Protein AF-I8WRS8-F1 (afdb_monomer)

Mean predicted aligned error: 18.75 Å

Solvent-accessible surface area (backbone atoms only — not comparable to full-atom values): 10734 Å² total; per-residue (Å²): 135,86,78,79,56,80,77,70,76,72,74,79,81,92,78,85,58,82,67,58,59,52,49,52,51,50,50,51,50,51,50,51,48,50,50,50,50,56,50,61,76,64,57,79,48,71,66,58,55,51,50,55,51,49,50,53,50,50,56,53,50,50,54,56,59,68,69,48,53,70,28,41,54,65,54,48,12,61,75,70,72,49,55,51,68,57,48,52,50,36,49,73,70,61,74,47,77,71,46,55,94,78,78,80,58,56,34,30,45,49,66,54,55,53,54,51,56,66,71,66,72,80,76,51,72,67,56,53,52,50,51,50,52,52,50,53,53,53,55,57,54,58,60,70,75,57,82,73,79,76,88,71,89,72,66,69,65,58,61,52,50,52,53,53,50,53,53,50,52,53,53,56,68,68,70,77,112

pLDDT: mean 78.49, std 16.19, range [40.84, 96.44]

Nearest PDB structures (foldseek):
  8dgl-assembly1_B  TM=6.502E-01  e=1.199E-03  Mesorhizobium japonicum R7A
  6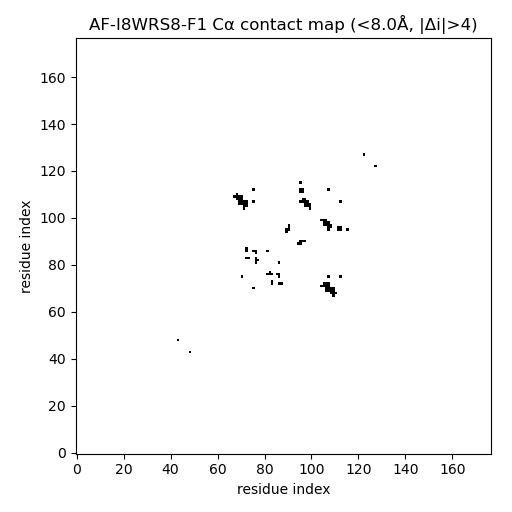ama-assembly1_B  TM=8.315E-01  e=1.029E-02  Streptomyces venezuelae
  4j2n-assembly1_A  TM=8.668E-01  e=1.973E-02  Pukovnikvirus pukovnik
  6ama-assembly1_A  TM=8.207E-01  e=2.247E-02  Streptomyces venezuelae
  6amk-assembly1_A  TM=8.636E-01  e=5.970E-02  Streptomyces venezuelae

Structure (mmCIF, N/CA/C/O backbone):
data_AF-I8WRS8-F1
#
_entry.id   AF-I8WRS8-F1
#
loop_
_atom_site.group_PDB
_atom_site.id
_atom_site.type_symbol
_atom_site.label_atom_id
_atom_site.label_alt_id
_atom_site.label_comp_id
_atom_site.label_asym_id
_atom_site.label_entity_id
_atom_site.label_seq_id
_atom_site.pdbx_PDB_ins_code
_atom_site.Cartn_x
_atom_site.Cartn_y
_atom_site.Cartn_z
_atom_site.occupancy
_atom_site.B_iso_or_equiv
_atom_site.auth_seq_id
_atom_site.auth_comp_id
_atom_site.auth_asym_id
_atom_site.auth_atom_id
_atom_site.pdbx_PDB_model_num
ATOM 1 N N . MET A 1 1 ? 27.825 23.943 -51.355 1.00 40.84 1 MET A N 1
ATOM 2 C CA . MET A 1 1 ? 26.847 24.254 -52.415 1.00 40.84 1 MET A CA 1
ATOM 3 C C . MET A 1 1 ? 26.142 25.512 -51.972 1.00 40.84 1 MET A C 1
ATOM 5 O O . MET A 1 1 ? 25.440 25.477 -50.971 1.00 40.84 1 MET A O 1
ATOM 9 N N . GLU A 1 2 ? 26.488 26.627 -52.603 1.00 41.06 2 GLU A N 1
ATOM 10 C CA . GLU A 1 2 ? 25.951 27.946 -52.278 1.00 41.06 2 GLU A CA 1
ATOM 11 C C . GLU A 1 2 ? 24.478 27.986 -52.688 1.00 41.06 2 GLU A C 1
ATOM 13 O O . GLU A 1 2 ? 24.146 27.694 -53.835 1.00 41.06 2 GLU A O 1
ATOM 18 N N . TYR A 1 3 ? 23.590 28.276 -51.737 1.00 41.34 3 TYR A N 1
ATOM 19 C CA . TYR A 1 3 ? 22.198 28.563 -52.053 1.00 41.34 3 TYR A CA 1
ATOM 20 C C . TYR A 1 3 ? 22.149 29.993 -52.580 1.00 41.34 3 TYR A C 1
ATOM 22 O O . TYR A 1 3 ? 22.321 30.938 -51.811 1.00 41.34 3 TYR A O 1
ATOM 30 N N . THR A 1 4 ? 21.942 30.152 -53.886 1.00 56.78 4 THR A N 1
ATOM 31 C CA . THR A 1 4 ? 21.530 31.436 -54.451 1.00 56.78 4 THR A CA 1
ATOM 32 C C . THR A 1 4 ? 20.232 31.849 -53.768 1.00 56.78 4 THR A C 1
ATOM 34 O O . THR A 1 4 ? 19.255 31.095 -53.725 1.00 56.78 4 THR A O 1
ATOM 37 N N . SER A 1 5 ? 20.266 33.020 -53.140 1.00 57.81 5 SER A N 1
ATOM 38 C CA . SER A 1 5 ? 19.142 33.560 -52.388 1.00 57.81 5 SER A CA 1
ATOM 39 C C . SER A 1 5 ? 17.980 33.796 -53.350 1.00 57.81 5 SER A C 1
ATOM 41 O O . SER A 1 5 ? 18.186 34.214 -54.486 1.00 57.81 5 SER A O 1
ATOM 43 N N . VAL A 1 6 ? 16.742 33.552 -52.912 1.00 54.72 6 VAL A N 1
ATOM 44 C CA . VAL A 1 6 ? 15.523 33.695 -53.741 1.00 54.72 6 VAL A CA 1
ATOM 45 C C . VAL A 1 6 ? 15.401 35.105 -54.348 1.00 54.72 6 VAL A C 1
ATOM 47 O O . VAL A 1 6 ? 14.783 35.289 -55.395 1.00 54.72 6 VAL A O 1
ATOM 50 N N . SER A 1 7 ? 16.061 36.090 -53.734 1.00 50.72 7 SER A N 1
ATOM 51 C CA . SER A 1 7 ? 16.227 37.449 -54.251 1.00 50.72 7 SER A CA 1
ATOM 52 C C . SER A 1 7 ? 16.931 37.535 -55.614 1.00 50.72 7 SER A C 1
ATOM 54 O O . SER A 1 7 ? 16.659 38.472 -56.360 1.00 50.72 7 SER A O 1
ATOM 56 N N . ASP A 1 8 ? 17.774 36.565 -55.976 1.00 53.56 8 ASP A N 1
ATOM 57 C CA . ASP A 1 8 ? 18.621 36.619 -57.177 1.00 53.56 8 ASP A CA 1
ATOM 58 C C . ASP A 1 8 ? 17.881 36.190 -58.458 1.00 53.56 8 ASP A C 1
ATOM 60 O O . ASP A 1 8 ? 18.322 36.488 -59.566 1.00 53.56 8 ASP A O 1
ATOM 64 N N . ILE A 1 9 ? 16.723 35.530 -58.336 1.00 53.31 9 ILE A N 1
ATOM 65 C CA . ILE A 1 9 ? 15.924 35.058 -59.485 1.00 53.31 9 ILE A CA 1
ATOM 66 C C . ILE A 1 9 ? 15.025 36.175 -60.054 1.00 53.31 9 ILE A C 1
ATOM 68 O O . ILE A 1 9 ? 14.525 36.068 -61.173 1.00 53.31 9 ILE A O 1
ATOM 72 N N . LEU A 1 10 ? 14.844 37.285 -59.332 1.00 49.72 10 LEU A N 1
ATOM 73 C CA . LEU A 1 10 ? 13.922 38.364 -59.712 1.00 49.72 10 LEU A CA 1
ATOM 74 C C . LEU A 1 10 ? 14.575 39.506 -60.507 1.00 49.72 10 LEU A C 1
ATOM 76 O O . LEU A 1 10 ? 14.043 40.615 -60.547 1.00 49.72 10 LEU A O 1
ATOM 80 N N . VAL A 1 11 ? 15.702 39.256 -61.178 1.00 54.47 11 VAL A N 1
ATOM 81 C CA . VAL A 1 11 ? 16.301 40.246 -62.081 1.00 54.47 11 VAL A CA 1
ATOM 82 C C . VAL A 1 11 ? 15.730 40.086 -63.495 1.00 54.47 11 VAL A C 1
ATOM 84 O O . VAL A 1 11 ? 16.216 39.317 -64.316 1.00 54.47 11 VAL A O 1
ATOM 87 N N . ASN A 1 12 ? 14.702 40.897 -63.750 1.00 50.84 12 ASN A N 1
ATOM 88 C CA . ASN A 1 12 ? 14.315 41.492 -65.034 1.00 50.84 12 ASN A CA 1
ATOM 89 C C . ASN A 1 12 ? 13.868 40.571 -66.186 1.00 50.84 12 ASN A C 1
ATOM 91 O O . ASN A 1 12 ? 14.654 40.127 -67.020 1.00 50.84 12 ASN A O 1
ATOM 95 N N . ARG A 1 13 ? 12.541 40.490 -66.356 1.00 50.56 13 ARG A N 1
ATOM 96 C CA . ARG A 1 13 ? 11.898 40.317 -67.666 1.00 50.56 13 ARG A CA 1
ATOM 97 C C . ARG A 1 13 ? 10.801 41.376 -67.803 1.00 50.56 13 ARG A C 1
ATOM 99 O O . ARG A 1 13 ? 9.695 41.208 -67.301 1.00 50.56 13 ARG A O 1
ATOM 106 N N . GLU A 1 14 ? 11.144 42.514 -68.402 1.00 50.66 14 GLU A N 1
ATOM 107 C CA . GLU A 1 14 ? 10.180 43.570 -68.722 1.00 50.66 14 GLU A CA 1
ATOM 108 C C . GLU A 1 14 ? 9.215 43.077 -69.807 1.00 50.66 14 GLU A C 1
ATOM 110 O O . GLU A 1 14 ? 9.632 42.724 -70.909 1.00 50.66 14 GLU A O 1
ATOM 115 N N . GLY A 1 15 ? 7.919 43.052 -69.490 1.00 50.22 15 GLY A N 1
ATOM 116 C CA . GLY A 1 15 ? 6.866 42.819 -70.473 1.00 50.22 15 GLY A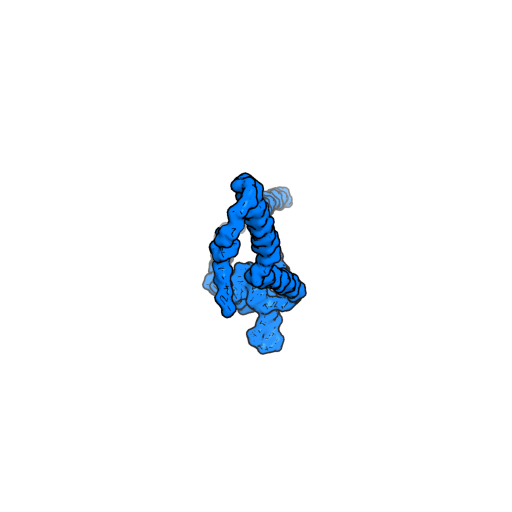 CA 1
ATOM 117 C C . GLY A 1 15 ? 5.560 42.297 -69.874 1.00 50.22 15 GLY A C 1
ATOM 118 O O . GLY A 1 15 ? 5.402 41.095 -69.713 1.00 50.22 15 GLY A O 1
ATOM 119 N N . ASN A 1 16 ? 4.610 43.220 -69.685 1.00 48.34 16 ASN A N 1
ATOM 120 C CA . ASN A 1 16 ? 3.160 43.022 -69.532 1.00 48.34 16 ASN A CA 1
ATOM 121 C C . ASN A 1 16 ? 2.591 42.737 -68.115 1.00 48.34 16 ASN A C 1
ATOM 123 O O . ASN A 1 16 ? 2.974 41.797 -67.435 1.00 48.34 16 ASN A O 1
ATOM 127 N N . ASN A 1 17 ? 1.626 43.579 -67.715 1.00 52.34 17 ASN A N 1
ATOM 128 C CA . ASN A 1 17 ? 0.668 43.444 -66.602 1.00 52.34 17 ASN A CA 1
ATOM 129 C C . ASN A 1 17 ? 1.220 43.288 -65.168 1.00 52.34 17 ASN A C 1
ATOM 131 O O . ASN A 1 17 ? 1.216 42.213 -64.571 1.00 52.34 17 ASN A O 1
ATOM 135 N N . ARG A 1 18 ? 1.562 44.425 -64.541 1.00 51.25 18 ARG A N 1
ATOM 136 C CA . ARG A 1 18 ? 1.952 44.530 -63.116 1.00 51.25 18 ARG A CA 1
ATOM 137 C C . ARG A 1 18 ? 0.960 43.898 -62.121 1.00 51.25 18 ARG A C 1
ATOM 139 O O . ARG A 1 18 ? 1.367 43.595 -61.009 1.00 51.25 18 ARG A O 1
ATOM 146 N N . SER A 1 19 ? -0.309 43.701 -62.482 1.00 52.25 19 SER A N 1
ATOM 147 C CA . SER A 1 19 ? -1.305 43.028 -61.635 1.00 52.25 19 SER A CA 1
ATOM 148 C C . SER A 1 19 ? -1.200 41.498 -61.674 1.00 52.25 19 SER A C 1
ATOM 150 O O . SER A 1 19 ? -1.347 40.869 -60.635 1.00 52.25 19 SER A O 1
ATOM 152 N N . GLU A 1 20 ? -0.896 40.901 -62.831 1.00 51.69 20 GLU A N 1
ATOM 153 C CA . GLU A 1 20 ? -0.858 39.438 -63.023 1.00 51.69 20 GLU A CA 1
ATOM 154 C C . GLU A 1 20 ? 0.421 38.807 -62.441 1.00 51.69 20 GLU A C 1
ATOM 156 O O . GLU A 1 20 ? 0.398 37.708 -61.887 1.00 51.69 20 GLU A O 1
ATOM 161 N N . GLY A 1 21 ? 1.547 39.528 -62.495 1.00 53.41 21 GLY A N 1
ATOM 162 C CA . GLY A 1 21 ? 2.792 39.096 -61.848 1.00 53.41 21 GLY A CA 1
ATOM 163 C C . GLY A 1 21 ? 2.714 39.113 -60.315 1.00 53.41 21 GLY A C 1
ATOM 164 O O . GLY A 1 21 ? 3.294 38.252 -59.656 1.00 53.41 21 GLY A O 1
ATOM 165 N N . VAL A 1 22 ? 1.954 40.056 -59.745 1.00 58.47 22 VAL A N 1
ATOM 166 C CA . VAL A 1 22 ? 1.710 40.145 -58.294 1.00 58.47 22 VAL A CA 1
ATOM 167 C C . VAL A 1 22 ? 0.746 39.047 -57.833 1.00 58.47 22 VAL A C 1
ATOM 169 O O . VAL A 1 22 ? 0.956 38.479 -56.764 1.00 58.47 22 VAL A O 1
ATOM 172 N N . THR A 1 23 ? -0.261 38.681 -58.638 1.00 66.38 23 THR A N 1
ATOM 173 C CA . THR A 1 23 ? -1.159 37.560 -58.309 1.00 66.38 23 THR A CA 1
ATOM 174 C C . THR A 1 23 ? -0.435 36.222 -58.374 1.00 66.38 23 THR A C 1
ATOM 176 O O . THR A 1 23 ? -0.549 35.450 -57.433 1.00 66.38 23 THR A O 1
ATOM 179 N N . LEU A 1 24 ? 0.400 35.980 -59.393 1.00 75.75 24 LEU A N 1
ATOM 180 C CA . LEU A 1 24 ? 1.175 34.738 -59.486 1.00 75.75 24 LEU A CA 1
ATOM 181 C C . LEU A 1 24 ? 2.170 34.589 -58.324 1.00 75.75 24 LEU A C 1
ATOM 183 O O . LEU A 1 24 ? 2.317 33.504 -57.766 1.00 75.75 24 LEU A O 1
ATOM 187 N N . ALA A 1 25 ? 2.837 35.678 -57.933 1.00 76.38 25 ALA A N 1
ATOM 188 C CA . ALA A 1 25 ? 3.730 35.675 -56.779 1.00 76.38 25 ALA A CA 1
ATOM 189 C C . ALA A 1 25 ? 2.968 35.380 -55.477 1.00 76.38 25 ALA A C 1
ATOM 191 O O . ALA A 1 25 ? 3.413 34.550 -54.684 1.00 76.38 25 ALA A O 1
ATOM 192 N N . ASN A 1 26 ? 1.803 36.003 -55.283 1.00 73.88 26 ASN A N 1
ATOM 193 C CA . ASN A 1 26 ? 0.951 35.752 -54.124 1.00 73.88 26 ASN A CA 1
ATOM 194 C C . ASN A 1 26 ? 0.394 34.324 -54.114 1.00 73.88 26 ASN A C 1
ATOM 196 O O . ASN A 1 26 ? 0.362 33.702 -53.058 1.00 73.88 26 ASN A O 1
ATOM 200 N N . ASP A 1 27 ? 0.015 33.778 -55.268 1.00 81.31 27 ASP A N 1
ATOM 201 C CA . ASP A 1 27 ? -0.475 32.405 -55.396 1.00 81.31 27 ASP A CA 1
ATOM 202 C C . ASP A 1 27 ? 0.624 31.401 -55.049 1.00 81.31 27 ASP A C 1
ATOM 204 O O . ASP A 1 27 ? 0.390 30.470 -54.280 1.00 81.31 27 ASP A O 1
ATOM 208 N N . ILE A 1 28 ? 1.854 31.630 -55.517 1.00 82.75 28 ILE A N 1
ATOM 209 C CA . ILE A 1 28 ? 3.012 30.812 -55.140 1.00 82.75 28 ILE A CA 1
ATOM 210 C C . ILE A 1 28 ? 3.283 30.924 -53.637 1.00 82.75 28 ILE A C 1
ATOM 212 O O . ILE A 1 28 ? 3.488 29.902 -52.989 1.00 82.75 28 ILE A O 1
ATOM 216 N N . GLN A 1 29 ? 3.250 32.126 -53.053 1.00 80.19 29 GLN A N 1
ATOM 217 C CA . GLN A 1 29 ? 3.446 32.300 -51.608 1.00 80.19 29 GLN A CA 1
ATOM 218 C C . GLN A 1 29 ? 2.338 31.630 -50.786 1.00 80.19 29 GLN A C 1
ATOM 220 O O . GLN A 1 29 ? 2.631 30.994 -49.776 1.00 80.19 29 GLN A O 1
ATOM 225 N N . ASN A 1 30 ? 1.085 31.695 -51.236 1.00 81.38 30 ASN A N 1
ATOM 226 C CA . ASN A 1 30 ? -0.043 31.022 -50.597 1.00 81.38 30 ASN A CA 1
ATOM 227 C C . ASN A 1 30 ? 0.085 29.498 -50.692 1.00 81.38 30 ASN A C 1
ATOM 229 O O . ASN A 1 30 ? -0.144 28.806 -49.702 1.00 81.38 30 ASN A O 1
ATOM 233 N N . ILE A 1 31 ? 0.504 28.972 -51.847 1.00 84.19 31 ILE A N 1
ATOM 234 C CA . ILE A 1 31 ? 0.777 27.543 -52.038 1.00 84.19 31 ILE A CA 1
ATOM 235 C C . ILE A 1 31 ? 1.931 27.114 -51.130 1.00 84.19 31 ILE A C 1
ATOM 237 O O . ILE A 1 31 ? 1.783 26.150 -50.388 1.00 84.19 31 ILE A O 1
ATOM 241 N N . LEU A 1 32 ? 3.049 27.842 -51.112 1.00 83.94 32 LEU A N 1
ATOM 242 C CA . LEU A 1 32 ? 4.193 27.532 -50.252 1.00 83.94 32 LEU A CA 1
ATOM 243 C C . LEU A 1 32 ? 3.835 27.617 -48.768 1.00 83.94 32 LEU A C 1
ATOM 245 O O . LEU A 1 32 ? 4.239 26.745 -48.006 1.00 83.94 32 LEU A O 1
ATOM 249 N N . SER A 1 33 ? 3.040 28.605 -48.360 1.00 80.19 33 SER A N 1
ATOM 250 C CA . SER A 1 33 ? 2.548 28.721 -46.987 1.00 80.19 33 SER A CA 1
ATOM 251 C C . SER A 1 33 ? 1.615 27.564 -46.633 1.00 80.19 33 SER A C 1
ATOM 253 O O . SER A 1 33 ? 1.796 26.933 -45.597 1.00 80.19 33 SER A O 1
ATOM 255 N N . HIS A 1 34 ? 0.671 27.206 -47.509 1.00 81.75 34 HIS A N 1
ATOM 256 C CA . HIS A 1 34 ? -0.218 26.061 -47.309 1.00 81.75 34 HIS A CA 1
ATOM 257 C C . HIS A 1 34 ? 0.558 24.739 -47.238 1.00 81.75 34 HIS A C 1
ATOM 259 O O . HIS A 1 34 ? 0.309 23.935 -46.345 1.00 81.75 34 HIS A O 1
ATOM 265 N N . PHE A 1 35 ? 1.536 24.523 -48.123 1.00 83.62 35 PHE A N 1
ATOM 266 C CA . PHE A 1 35 ? 2.413 23.352 -48.086 1.00 83.62 35 PHE A CA 1
ATOM 267 C C . PHE A 1 35 ? 3.284 23.336 -46.827 1.00 83.62 35 PHE A C 1
ATOM 269 O O . PHE A 1 35 ? 3.373 22.301 -46.174 1.00 83.62 35 PHE A O 1
ATOM 276 N N . TRP A 1 36 ? 3.878 24.464 -46.436 1.00 80.06 36 TRP A N 1
ATOM 277 C CA . TRP A 1 36 ? 4.692 24.564 -45.224 1.00 80.06 36 TRP A CA 1
ATOM 278 C C . TRP A 1 36 ? 3.866 24.328 -43.962 1.00 80.06 36 TRP A C 1
ATOM 280 O O . TRP A 1 36 ? 4.302 23.595 -43.077 1.00 80.06 36 TRP A O 1
ATOM 290 N N . ASN A 1 37 ? 2.652 24.874 -43.900 1.00 73.12 37 ASN A N 1
ATOM 291 C CA . ASN A 1 37 ? 1.699 24.615 -42.825 1.00 73.12 37 ASN A CA 1
ATOM 292 C C . ASN A 1 37 ? 1.269 23.141 -42.832 1.00 73.12 37 ASN A C 1
ATOM 294 O O . ASN A 1 37 ? 1.295 22.496 -41.794 1.00 73.12 37 ASN A O 1
ATOM 298 N N . SER A 1 38 ? 0.967 22.562 -43.996 1.00 76.06 38 SER A N 1
ATOM 299 C CA . SER A 1 38 ? 0.585 21.150 -44.137 1.00 76.06 38 SER A CA 1
ATOM 300 C C . SER A 1 38 ? 1.707 20.177 -43.759 1.00 76.06 38 SER A C 1
ATOM 302 O O . SER A 1 38 ? 1.419 19.099 -43.239 1.00 76.06 38 SER A O 1
ATOM 304 N N . ILE A 1 39 ? 2.968 20.525 -44.026 1.00 71.31 39 ILE A N 1
ATOM 305 C CA . ILE A 1 39 ? 4.148 19.742 -43.634 1.00 71.31 39 ILE A CA 1
ATOM 306 C C . ILE A 1 39 ? 4.418 19.934 -42.139 1.00 71.31 39 ILE A C 1
ATOM 308 O O . ILE A 1 39 ? 4.600 18.951 -41.428 1.00 71.31 39 ILE A O 1
ATOM 312 N N . SER A 1 40 ? 4.370 21.175 -41.645 1.00 66.38 40 SER A N 1
ATOM 313 C CA . SER A 1 40 ? 4.600 21.499 -40.231 1.00 66.38 40 SER A CA 1
ATOM 314 C C . SER A 1 40 ? 3.540 20.880 -39.318 1.00 66.38 40 SER A C 1
ATOM 316 O O . SER A 1 40 ? 3.869 20.414 -38.233 1.00 66.38 40 SER A O 1
ATOM 318 N N . CYS A 1 41 ? 2.281 20.813 -39.761 1.00 59.16 41 CYS A N 1
ATOM 319 C CA . CYS A 1 41 ? 1.198 20.160 -39.025 1.00 59.16 41 CYS A CA 1
ATOM 320 C C . CYS A 1 41 ? 1.238 18.622 -39.102 1.00 59.16 41 CYS A C 1
ATOM 322 O O . CYS A 1 41 ? 0.651 17.975 -38.242 1.00 59.16 41 CYS A O 1
ATOM 324 N N . ASN A 1 42 ? 1.908 18.029 -40.100 1.00 61.41 42 ASN A N 1
ATOM 325 C CA . ASN A 1 42 ? 2.088 16.571 -40.212 1.00 61.41 42 ASN A CA 1
ATOM 326 C C . ASN A 1 42 ? 3.401 16.060 -39.603 1.00 61.41 42 ASN A C 1
ATOM 328 O O . ASN A 1 42 ? 3.605 14.848 -39.516 1.00 61.41 42 ASN A O 1
ATOM 332 N N . PHE A 1 43 ? 4.315 16.947 -39.212 1.00 66.75 43 PHE A N 1
ATOM 333 C CA . PHE A 1 43 ? 5.604 16.544 -38.673 1.00 66.75 43 PHE A CA 1
ATOM 334 C C . PHE A 1 43 ? 5.453 16.161 -37.199 1.00 66.75 43 PHE A C 1
ATOM 336 O O . PHE A 1 43 ? 5.554 16.995 -36.303 1.00 66.75 43 PHE A O 1
ATOM 343 N N . VAL A 1 44 ? 5.184 14.876 -36.959 1.00 68.75 44 VAL A N 1
ATOM 344 C CA . VAL A 1 44 ? 5.164 14.299 -35.612 1.00 68.75 44 VAL A CA 1
ATOM 345 C C . VAL A 1 44 ? 6.550 14.478 -34.998 1.00 68.75 44 VAL A C 1
ATOM 347 O O . VAL A 1 44 ? 7.536 13.914 -35.485 1.00 68.75 44 VAL A O 1
ATOM 350 N N . LEU A 1 45 ? 6.639 15.277 -33.934 1.00 74.12 45 LEU A N 1
ATOM 351 C CA . LEU A 1 45 ? 7.902 15.491 -33.249 1.00 74.12 45 LEU A CA 1
ATOM 352 C C . LEU A 1 45 ? 8.324 14.199 -32.557 1.00 74.12 45 LEU A C 1
ATOM 354 O O . LEU A 1 45 ? 7.515 13.460 -31.996 1.00 74.12 45 LEU A O 1
ATOM 358 N N . LYS A 1 46 ? 9.633 13.948 -32.544 1.00 77.38 46 LYS A N 1
ATOM 359 C CA . LYS A 1 46 ? 10.220 12.816 -31.821 1.00 77.38 46 LYS A CA 1
ATOM 360 C C . LYS A 1 46 ? 9.766 12.773 -30.351 1.00 77.38 46 LYS A C 1
ATOM 362 O O . LYS A 1 46 ? 9.519 11.689 -29.836 1.00 77.38 46 LYS A O 1
ATOM 367 N N . SER A 1 47 ? 9.593 13.936 -29.718 1.00 81.06 47 SER A N 1
ATOM 368 C CA . SER A 1 47 ? 9.087 14.064 -28.345 1.00 81.06 47 SER A CA 1
ATOM 369 C C . SER A 1 47 ? 7.677 13.508 -28.163 1.00 81.06 47 SER A C 1
ATOM 371 O O . SER A 1 47 ? 7.391 12.907 -27.133 1.00 81.06 47 SER A O 1
ATOM 373 N N . ASP A 1 48 ? 6.807 13.681 -29.155 1.00 85.06 48 ASP A N 1
ATOM 374 C CA . ASP A 1 48 ? 5.399 13.290 -29.059 1.00 85.06 48 ASP A CA 1
ATOM 375 C C . ASP A 1 48 ? 5.264 11.771 -29.191 1.00 85.06 48 ASP A C 1
ATOM 377 O O . ASP A 1 48 ? 4.491 11.139 -28.471 1.00 85.06 48 ASP A O 1
ATOM 381 N N . VAL A 1 49 ? 6.089 11.166 -30.055 1.00 86.62 49 VAL A N 1
ATOM 382 C CA . VAL A 1 49 ? 6.216 9.704 -30.146 1.00 86.62 49 VAL A CA 1
ATOM 383 C C . VAL A 1 49 ? 6.789 9.136 -28.852 1.00 86.62 49 VAL A C 1
ATOM 385 O O . VAL A 1 49 ? 6.273 8.147 -28.340 1.00 86.62 49 VAL A O 1
ATOM 388 N N . GLU A 1 50 ? 7.838 9.753 -28.304 1.00 88.56 50 GLU A N 1
ATOM 389 C CA . GLU A 1 50 ? 8.434 9.322 -27.037 1.00 88.56 50 GLU A CA 1
ATOM 390 C C . GLU A 1 50 ? 7.423 9.393 -25.887 1.00 88.56 50 GLU A C 1
ATOM 392 O O . GLU A 1 50 ? 7.302 8.427 -25.135 1.00 88.56 50 GLU A O 1
ATOM 397 N N . ALA A 1 51 ? 6.649 10.476 -25.790 1.00 89.06 51 ALA A N 1
ATOM 398 C CA . ALA A 1 51 ? 5.591 10.619 -24.794 1.00 89.06 51 ALA A CA 1
ATOM 399 C C . ALA A 1 51 ? 4.510 9.537 -24.948 1.00 89.06 51 ALA A C 1
ATOM 401 O O . ALA A 1 51 ? 4.184 8.851 -23.979 1.00 89.06 51 ALA A O 1
ATOM 402 N N . LEU A 1 52 ? 4.019 9.308 -26.171 1.00 89.69 52 LEU A N 1
ATOM 403 C CA . LEU A 1 52 ? 2.999 8.292 -26.443 1.00 89.69 52 LEU A CA 1
ATOM 404 C C . LEU A 1 52 ? 3.483 6.874 -26.105 1.00 89.69 52 LEU A C 1
ATOM 406 O O . LEU A 1 52 ? 2.730 6.063 -25.562 1.00 89.69 52 LEU A O 1
ATOM 410 N N . VAL A 1 53 ? 4.746 6.567 -26.410 1.00 93.06 53 VAL A N 1
ATOM 411 C CA . VAL A 1 53 ? 5.356 5.277 -26.070 1.00 93.06 53 VAL A CA 1
ATOM 412 C C . VAL A 1 53 ? 5.471 5.118 -24.555 1.00 93.06 53 VAL A C 1
ATOM 414 O O . VAL A 1 53 ? 5.147 4.047 -24.042 1.00 93.06 53 VAL A O 1
ATOM 417 N N . GLN A 1 54 ? 5.886 6.159 -23.827 1.00 92.94 54 GLN A N 1
ATOM 418 C CA . GLN A 1 54 ? 5.962 6.104 -22.364 1.00 92.94 54 GLN A CA 1
ATOM 419 C C . GLN A 1 54 ? 4.588 5.892 -21.728 1.00 92.94 54 GLN A C 1
ATOM 421 O O . GLN A 1 54 ? 4.451 5.046 -20.845 1.00 92.94 54 GLN A O 1
ATOM 426 N N . ASP A 1 55 ? 3.556 6.578 -22.214 1.00 93.69 55 ASP A N 1
ATOM 427 C CA . ASP A 1 55 ? 2.188 6.388 -21.731 1.00 93.69 55 ASP A CA 1
ATOM 428 C C . ASP A 1 55 ? 1.695 4.957 -21.971 1.00 93.69 55 ASP A C 1
ATOM 430 O O . ASP A 1 55 ? 1.163 4.319 -21.058 1.00 93.69 55 ASP A O 1
ATOM 434 N N . ALA A 1 56 ? 1.941 4.400 -23.161 1.00 92.56 56 ALA A N 1
ATOM 435 C CA . ALA A 1 56 ? 1.587 3.015 -23.468 1.00 92.56 56 ALA A CA 1
ATOM 436 C C . ALA A 1 56 ? 2.319 2.012 -22.558 1.00 92.56 56 ALA A C 1
ATOM 438 O O . ALA A 1 56 ? 1.701 1.078 -22.038 1.00 92.56 56 ALA A O 1
ATOM 439 N N . VAL A 1 57 ? 3.619 2.218 -22.319 1.00 95.06 57 VAL A N 1
ATOM 440 C CA . VAL A 1 57 ? 4.421 1.385 -21.410 1.00 95.06 57 VAL A CA 1
ATOM 441 C C . VAL A 1 57 ? 3.897 1.475 -19.979 1.00 95.06 57 VAL A C 1
ATOM 443 O O . VAL A 1 57 ? 3.750 0.443 -19.325 1.00 95.06 57 VAL A O 1
ATOM 446 N N . ASN A 1 58 ? 3.554 2.673 -19.504 1.00 92.75 58 ASN A N 1
ATOM 447 C CA . ASN A 1 58 ? 2.998 2.877 -18.167 1.00 92.75 58 ASN A CA 1
ATOM 448 C C . ASN A 1 58 ? 1.650 2.164 -18.000 1.00 92.75 58 ASN A C 1
ATOM 450 O O . ASN A 1 58 ? 1.436 1.486 -16.997 1.00 92.75 58 ASN A O 1
ATOM 454 N N . VAL A 1 59 ? 0.763 2.237 -18.998 1.00 92.12 59 VAL A N 1
ATOM 455 C CA . VAL A 1 59 ? -0.523 1.516 -18.979 1.00 92.12 59 VAL A CA 1
ATOM 456 C C . VAL A 1 59 ? -0.316 0.003 -18.899 1.00 92.12 59 VAL A C 1
ATOM 458 O O . VAL A 1 59 ? -1.004 -0.670 -18.133 1.00 92.12 59 VAL A O 1
ATOM 461 N N . ILE A 1 60 ? 0.623 -0.544 -19.674 1.00 91.56 60 ILE A N 1
ATOM 462 C CA . ILE A 1 60 ? 0.931 -1.982 -19.650 1.00 91.56 60 ILE A CA 1
ATOM 463 C C . ILE A 1 60 ? 1.531 -2.378 -18.298 1.00 91.56 60 ILE A C 1
ATOM 465 O O . ILE A 1 60 ? 1.106 -3.370 -17.708 1.00 91.56 60 ILE A O 1
ATOM 469 N N . LYS A 1 61 ? 2.479 -1.590 -17.785 1.00 89.56 61 LYS A N 1
ATOM 470 C CA . LYS A 1 61 ? 3.119 -1.825 -16.490 1.00 89.56 61 LYS A CA 1
ATOM 471 C C . LYS A 1 61 ? 2.093 -1.859 -15.354 1.00 89.56 61 LYS A C 1
ATOM 473 O O . LYS A 1 61 ? 2.088 -2.822 -14.596 1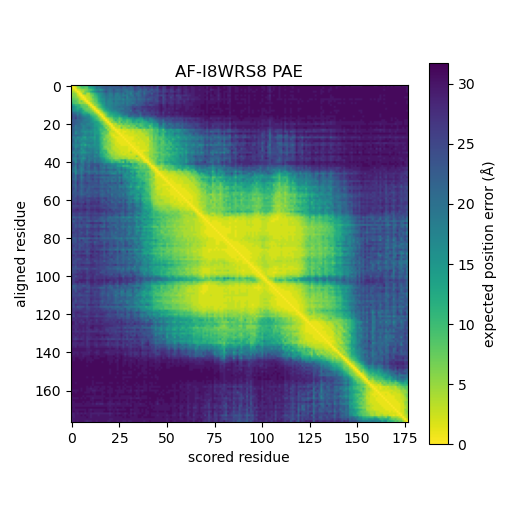.00 89.56 61 LYS A O 1
ATOM 478 N N . ASN A 1 62 ? 1.186 -0.884 -15.299 1.00 85.19 62 ASN A N 1
ATOM 479 C CA . ASN A 1 62 ? 0.138 -0.825 -14.277 1.00 85.19 62 ASN A CA 1
ATOM 480 C C . ASN A 1 62 ? -0.773 -2.064 -14.323 1.00 85.19 62 ASN A C 1
ATOM 482 O O . ASN A 1 62 ? -1.069 -2.647 -13.287 1.00 85.19 62 ASN A O 1
ATOM 486 N N . LYS A 1 63 ? -1.156 -2.528 -15.524 1.00 85.25 63 LYS A N 1
ATOM 487 C CA . LYS A 1 63 ? -1.966 -3.754 -15.671 1.00 85.25 63 LYS A CA 1
ATOM 488 C C . LYS A 1 63 ? -1.256 -4.994 -15.125 1.00 85.25 63 LYS A C 1
ATOM 490 O O . LYS A 1 63 ? -1.871 -5.794 -14.431 1.00 85.25 63 LYS A O 1
ATOM 495 N N . ILE A 1 64 ? 0.038 -5.142 -15.412 1.00 84.69 64 ILE A N 1
ATOM 496 C CA . ILE A 1 64 ? 0.842 -6.266 -14.907 1.00 84.69 64 ILE A CA 1
ATOM 497 C C . ILE A 1 64 ? 0.976 -6.189 -13.378 1.00 84.69 64 ILE A C 1
ATOM 499 O O . ILE A 1 64 ? 0.905 -7.207 -12.689 1.00 84.69 64 ILE A O 1
ATOM 503 N N . GLU A 1 65 ? 1.165 -4.986 -12.834 1.00 81.56 65 GLU A N 1
ATOM 504 C CA . GLU A 1 65 ? 1.242 -4.764 -11.388 1.00 81.56 65 GLU A CA 1
ATOM 505 C C . GLU A 1 65 ? -0.078 -5.089 -10.682 1.00 81.56 65 GLU A C 1
ATOM 507 O O . GLU A 1 65 ? -0.051 -5.639 -9.580 1.00 81.56 65 GLU A O 1
ATOM 512 N N . ASP A 1 66 ? -1.225 -4.832 -11.313 1.00 79.50 66 ASP A N 1
ATOM 513 C CA . ASP A 1 66 ? -2.548 -5.166 -10.778 1.00 79.50 66 ASP A CA 1
ATOM 514 C C . ASP A 1 66 ? -2.817 -6.678 -10.729 1.00 79.50 66 ASP A C 1
ATOM 516 O O . ASP A 1 66 ? -3.423 -7.161 -9.770 1.00 79.50 66 ASP A O 1
ATOM 520 N N . GLU A 1 67 ? -2.314 -7.442 -11.701 1.00 82.81 67 GLU A N 1
ATOM 521 C CA . GLU A 1 67 ? -2.467 -8.905 -11.752 1.00 82.81 67 GLU A CA 1
ATOM 522 C C . GLU A 1 67 ? -1.549 -9.649 -10.770 1.00 82.81 67 GLU A C 1
ATOM 524 O O . GLU A 1 67 ? -1.780 -10.814 -10.442 1.00 82.81 67 GLU A O 1
ATOM 529 N N . LYS A 1 68 ? -0.507 -8.990 -10.251 1.00 87.94 68 LYS A N 1
ATOM 530 C CA . LYS A 1 68 ? 0.444 -9.622 -9.334 1.00 87.94 68 LYS A CA 1
ATOM 531 C C . LYS A 1 68 ? -0.226 -10.001 -8.006 1.00 87.94 68 LYS A C 1
ATOM 533 O O . LYS A 1 68 ? -0.659 -9.132 -7.241 1.00 87.94 68 LYS A O 1
ATOM 538 N N . GLU A 1 69 ? -0.249 -11.298 -7.696 1.00 90.75 69 GLU A N 1
ATOM 539 C CA . GLU A 1 69 ? -0.819 -11.835 -6.448 1.00 90.75 69 GLU A CA 1
ATOM 540 C C . GLU A 1 69 ? 0.083 -11.598 -5.226 1.00 90.75 69 GLU A C 1
ATOM 542 O O . GLU A 1 69 ? -0.398 -11.305 -4.129 1.00 90.75 69 GLU A O 1
ATOM 547 N N . MET A 1 70 ? 1.401 -11.708 -5.414 1.00 93.06 70 MET A N 1
ATOM 548 C CA . MET A 1 70 ? 2.404 -11.565 -4.356 1.00 93.06 70 MET A CA 1
ATOM 549 C C . MET A 1 70 ? 3.105 -10.212 -4.451 1.00 93.06 70 MET A C 1
ATOM 551 O O . MET A 1 70 ? 3.923 -9.981 -5.342 1.00 93.06 70 MET A O 1
ATOM 555 N N . LEU A 1 71 ? 2.826 -9.332 -3.495 1.00 93.19 71 LEU A N 1
ATOM 556 C CA . LEU A 1 71 ? 3.376 -7.983 -3.422 1.00 93.19 71 LEU A CA 1
ATOM 557 C C . LEU A 1 71 ? 4.626 -7.959 -2.540 1.00 93.19 71 LEU A C 1
ATOM 559 O O . LEU A 1 71 ? 4.670 -8.548 -1.462 1.00 93.19 71 LEU A O 1
ATOM 563 N N . THR A 1 72 ? 5.656 -7.248 -2.975 1.00 94.62 72 THR A N 1
ATOM 564 C CA . THR A 1 72 ? 6.797 -6.877 -2.130 1.00 94.62 72 THR A CA 1
ATOM 565 C C . THR A 1 72 ? 6.413 -5.739 -1.184 1.00 94.62 72 THR A C 1
ATOM 567 O O . THR A 1 72 ? 5.379 -5.096 -1.344 1.00 94.62 72 THR A O 1
ATOM 570 N N . ILE A 1 73 ? 7.268 -5.419 -0.209 1.00 94.00 73 ILE A N 1
ATOM 571 C CA . ILE A 1 73 ? 7.014 -4.287 0.701 1.00 94.00 73 ILE A CA 1
ATOM 572 C C . ILE A 1 73 ? 6.882 -2.948 -0.038 1.00 94.00 73 ILE A C 1
ATOM 574 O O . ILE A 1 73 ? 6.104 -2.108 0.403 1.00 94.00 73 ILE A O 1
ATOM 578 N N . SER A 1 74 ? 7.624 -2.729 -1.133 1.00 93.75 74 SER A N 1
ATOM 579 C CA . SER A 1 74 ? 7.486 -1.491 -1.918 1.00 93.75 74 SER A CA 1
ATOM 580 C C . SER A 1 74 ? 6.107 -1.409 -2.557 1.00 93.75 74 SER A C 1
ATOM 582 O O . SER A 1 74 ? 5.405 -0.427 -2.365 1.00 93.75 74 SER A O 1
ATOM 584 N N . GLU A 1 75 ? 5.701 -2.484 -3.227 1.00 92.69 75 GLU A N 1
ATOM 585 C CA . GLU A 1 75 ? 4.42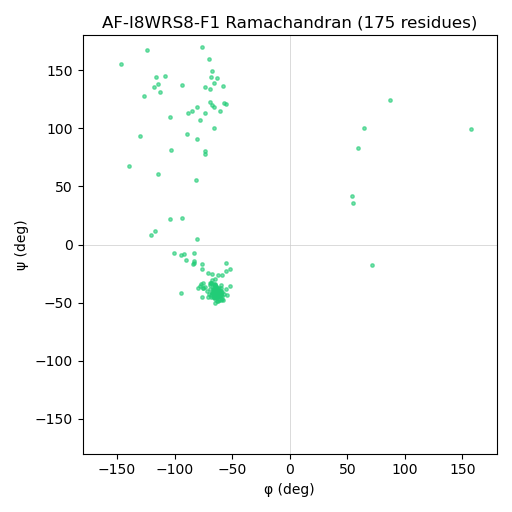2 -2.556 -3.934 1.00 92.69 75 GLU A CA 1
ATOM 586 C C . GLU A 1 75 ? 3.244 -2.497 -2.951 1.00 92.69 75 GLU A C 1
ATOM 588 O O . GLU A 1 75 ? 2.266 -1.801 -3.188 1.00 92.69 75 GLU A O 1
ATOM 593 N N . ALA A 1 76 ? 3.347 -3.147 -1.787 1.00 93.19 76 ALA A N 1
ATOM 594 C CA . ALA A 1 76 ? 2.333 -3.050 -0.737 1.00 93.19 76 ALA A CA 1
ATOM 595 C C . ALA A 1 76 ? 2.238 -1.634 -0.138 1.00 93.19 76 ALA A C 1
ATOM 597 O O . ALA A 1 76 ? 1.153 -1.194 0.242 1.00 93.19 76 ALA A O 1
ATOM 598 N N . ALA A 1 77 ? 3.363 -0.918 -0.045 1.00 94.56 77 ALA A N 1
ATOM 599 C CA . ALA A 1 77 ? 3.394 0.471 0.405 1.00 94.56 77 ALA A CA 1
ATOM 600 C C . ALA A 1 77 ? 2.710 1.401 -0.606 1.00 94.56 77 ALA A C 1
ATOM 602 O O . ALA A 1 77 ? 1.934 2.266 -0.205 1.00 94.56 77 ALA A O 1
ATOM 603 N N . GLU A 1 78 ? 2.949 1.178 -1.898 1.00 93.25 78 GLU A N 1
ATOM 604 C CA . GLU A 1 78 ? 2.291 1.886 -3.000 1.00 93.25 78 GLU A CA 1
ATOM 605 C C . GLU A 1 78 ? 0.785 1.578 -3.036 1.00 93.25 78 GLU A C 1
ATOM 607 O O . GLU A 1 78 ? -0.023 2.503 -3.086 1.00 93.25 78 GLU A O 1
ATOM 612 N N . TYR A 1 79 ? 0.397 0.310 -2.865 1.00 92.56 79 TYR A N 1
ATOM 613 C CA . TYR A 1 79 ? -1.004 -0.119 -2.808 1.00 92.56 79 TYR A CA 1
ATOM 614 C C . TYR A 1 79 ? -1.783 0.522 -1.648 1.00 92.56 79 TYR A C 1
ATOM 616 O O . TYR A 1 79 ? -2.916 0.966 -1.820 1.00 92.56 79 TYR A O 1
ATOM 624 N N . LEU A 1 80 ? -1.182 0.592 -0.454 1.00 92.44 80 LEU A N 1
ATOM 625 C CA . LEU A 1 80 ? -1.787 1.226 0.724 1.00 92.44 80 LEU A CA 1
ATOM 626 C C . LEU A 1 80 ? -1.597 2.752 0.770 1.00 92.44 80 LEU A C 1
ATOM 628 O O . LEU A 1 80 ? -2.153 3.395 1.659 1.00 92.44 80 LEU A O 1
ATOM 632 N N . GLN A 1 81 ? -0.799 3.322 -0.138 1.00 94.44 81 GLN A N 1
ATOM 633 C CA . GLN A 1 81 ? -0.382 4.730 -0.137 1.00 94.44 81 GLN A CA 1
ATOM 634 C C . GLN A 1 81 ? 0.263 5.179 1.189 1.00 94.44 81 GLN A C 1
ATOM 636 O O . GLN A 1 81 ? 0.017 6.274 1.696 1.00 94.44 81 GLN A O 1
ATOM 641 N N . ILE A 1 82 ? 1.112 4.328 1.770 1.00 94.25 82 ILE A N 1
ATOM 642 C CA . ILE A 1 82 ? 1.858 4.621 3.005 1.00 94.25 82 ILE A CA 1
ATOM 643 C C . ILE A 1 82 ? 3.363 4.456 2.796 1.00 94.25 82 ILE A C 1
ATOM 645 O O . ILE A 1 82 ? 3.825 3.893 1.811 1.00 94.25 82 ILE A O 1
ATOM 649 N N . SER A 1 83 ? 4.168 4.927 3.750 1.00 96.44 83 SER A N 1
ATOM 650 C CA . SER A 1 83 ? 5.620 4.739 3.675 1.00 96.44 83 SER A CA 1
ATOM 651 C C . SER A 1 83 ? 6.019 3.262 3.831 1.00 96.44 83 SER A C 1
ATOM 653 O O . SER A 1 83 ? 5.407 2.515 4.601 1.00 96.44 83 SER A O 1
ATOM 655 N N . LYS A 1 84 ? 7.125 2.849 3.190 1.00 95.19 84 LYS A N 1
ATOM 656 C CA . LYS A 1 84 ? 7.694 1.494 3.353 1.00 95.19 84 LYS A CA 1
ATOM 657 C C . LYS A 1 84 ? 7.972 1.171 4.823 1.00 95.19 84 LYS A C 1
ATOM 659 O O . LYS A 1 84 ? 7.717 0.057 5.266 1.00 95.19 84 LYS A O 1
ATOM 664 N N . GLY A 1 85 ? 8.445 2.151 5.599 1.00 95.88 85 GLY A N 1
ATOM 665 C CA . GLY A 1 85 ? 8.686 2.008 7.038 1.00 95.88 85 GLY A CA 1
ATOM 666 C C . GLY A 1 85 ? 7.420 1.653 7.824 1.00 95.88 85 GLY A C 1
ATOM 667 O O . GLY A 1 85 ? 7.468 0.815 8.723 1.00 95.88 85 GLY A O 1
ATOM 668 N N . SER A 1 86 ? 6.272 2.220 7.444 1.00 94.69 86 SER A N 1
ATOM 669 C CA . SER A 1 86 ? 4.976 1.870 8.035 1.00 94.69 86 SER A CA 1
ATOM 670 C C . SER A 1 86 ? 4.594 0.419 7.739 1.00 94.69 86 SER A C 1
ATOM 672 O O . SER A 1 86 ? 4.207 -0.300 8.659 1.00 94.69 86 SER A O 1
ATOM 674 N N . VAL A 1 87 ? 4.783 -0.051 6.501 1.00 94.44 87 VAL A N 1
ATOM 675 C CA . VAL A 1 87 ? 4.563 -1.465 6.138 1.00 94.44 87 VAL A CA 1
ATOM 676 C C . VAL A 1 87 ? 5.529 -2.386 6.896 1.00 94.44 87 VAL A C 1
ATOM 678 O O . VAL A 1 87 ? 5.122 -3.419 7.430 1.00 94.44 87 VAL A O 1
ATOM 681 N N . TYR A 1 88 ? 6.800 -1.996 7.040 1.00 94.56 88 TYR A N 1
ATOM 682 C CA . TYR A 1 88 ? 7.765 -2.718 7.879 1.00 94.56 88 TYR A CA 1
ATOM 683 C C . TYR A 1 88 ? 7.312 -2.798 9.339 1.00 94.56 88 TYR A C 1
ATOM 685 O O . TYR A 1 88 ? 7.429 -3.849 9.963 1.00 94.56 88 TYR A O 1
ATOM 693 N N . LYS A 1 89 ? 6.747 -1.720 9.891 1.00 94.69 89 LYS A N 1
ATOM 694 C CA . LYS A 1 89 ? 6.184 -1.722 11.247 1.00 94.69 89 LYS A CA 1
ATOM 695 C C . LYS A 1 89 ? 4.977 -2.655 11.359 1.00 94.69 89 LYS A C 1
ATOM 697 O O . LYS A 1 89 ? 4.847 -3.369 12.351 1.00 94.69 89 LYS A O 1
ATOM 702 N N . MET A 1 90 ? 4.099 -2.683 10.358 1.00 93.62 90 MET A N 1
ATOM 703 C CA . MET A 1 90 ? 2.939 -3.584 10.327 1.00 93.62 90 MET A CA 1
ATOM 704 C C . MET A 1 90 ? 3.363 -5.056 10.247 1.00 93.62 90 MET A C 1
ATOM 706 O O . MET A 1 90 ? 2.824 -5.890 10.972 1.00 93.62 90 MET A O 1
ATOM 710 N N . THR A 1 91 ? 4.364 -5.371 9.424 1.00 92.94 91 THR A N 1
ATOM 711 C CA . THR A 1 91 ? 4.902 -6.735 9.291 1.00 92.94 91 THR A CA 1
ATOM 712 C C . THR A 1 91 ? 5.675 -7.167 10.539 1.00 92.94 91 THR A C 1
ATOM 714 O O . THR A 1 91 ? 5.450 -8.265 11.045 1.00 92.94 91 THR A O 1
ATOM 717 N N . SER A 1 92 ? 6.507 -6.299 11.123 1.00 91.62 92 SER A N 1
ATOM 718 C CA . SER A 1 92 ? 7.249 -6.616 12.354 1.00 91.62 92 SER A CA 1
ATOM 719 C C . SER A 1 92 ? 6.335 -6.797 13.569 1.00 91.62 92 SER A C 1
ATOM 721 O O . SER A 1 92 ? 6.554 -7.700 14.375 1.00 91.62 92 SER A O 1
ATOM 723 N N . SER A 1 93 ? 5.258 -6.010 13.659 1.00 92.81 93 SER A N 1
ATOM 724 C CA . SER A 1 93 ? 4.208 -6.170 14.676 1.00 92.81 93 SER A CA 1
ATOM 725 C C . SER A 1 93 ? 3.179 -7.261 14.349 1.00 92.81 93 SER A C 1
ATOM 727 O O . SER A 1 93 ? 2.231 -7.443 15.112 1.00 92.81 93 SER A O 1
ATOM 729 N N . ARG A 1 94 ? 3.373 -8.010 13.252 1.00 92.12 94 ARG A N 1
ATOM 730 C CA . ARG A 1 94 ? 2.520 -9.128 12.807 1.00 92.12 94 ARG A CA 1
ATOM 731 C C . ARG A 1 94 ? 1.042 -8.748 12.644 1.00 92.12 94 ARG A C 1
ATOM 733 O O . ARG A 1 94 ? 0.155 -9.547 12.929 1.00 92.12 94 ARG A O 1
ATOM 740 N N . GLN A 1 95 ? 0.776 -7.521 12.197 1.00 90.75 95 GLN A N 1
ATOM 741 C CA . GLN A 1 95 ? -0.587 -7.050 11.927 1.00 90.75 95 GLN A CA 1
ATOM 742 C C . GLN A 1 95 ? -1.152 -7.627 10.626 1.00 90.75 95 GLN A C 1
ATOM 744 O O . GLN A 1 95 ? -2.354 -7.873 10.554 1.00 90.75 95 GLN A O 1
ATOM 749 N N . ILE A 1 96 ? -0.290 -7.842 9.628 1.00 92.19 96 ILE A N 1
ATOM 750 C CA . ILE A 1 96 ? -0.638 -8.362 8.301 1.00 92.19 96 ILE A CA 1
ATOM 751 C C . ILE A 1 96 ? 0.101 -9.698 8.099 1.00 92.19 96 ILE A C 1
ATOM 753 O O . ILE A 1 96 ? 1.289 -9.765 8.438 1.00 92.19 96 ILE A O 1
ATOM 757 N N . PRO A 1 97 ? -0.554 -10.751 7.573 1.00 92.94 97 PRO A N 1
ATOM 758 C CA . PRO A 1 97 ? 0.117 -11.984 7.162 1.00 92.94 97 PRO A CA 1
ATOM 759 C C . PRO A 1 97 ? 1.198 -11.721 6.105 1.00 92.94 97 PRO A C 1
ATOM 761 O O . PRO A 1 97 ? 0.994 -10.947 5.171 1.00 92.94 97 PRO A O 1
ATOM 764 N N . PHE A 1 98 ? 2.366 -12.348 6.251 1.00 94.31 98 PHE A N 1
ATOM 765 C CA . PHE A 1 98 ? 3.472 -12.184 5.310 1.00 94.31 98 PHE A CA 1
ATOM 766 C C . PHE A 1 98 ? 4.294 -13.466 5.158 1.00 94.31 98 PHE A C 1
ATOM 768 O O . PHE A 1 98 ? 4.377 -14.293 6.068 1.00 94.31 98 PHE A O 1
ATOM 775 N N . TYR A 1 99 ? 4.956 -13.589 4.011 1.00 93.75 99 TYR A N 1
ATOM 776 C CA . TYR A 1 99 ? 5.763 -14.733 3.605 1.00 93.75 99 TYR A CA 1
ATOM 777 C C . TYR A 1 99 ? 7.235 -14.332 3.491 1.00 93.75 99 TYR A C 1
ATOM 779 O O . TYR A 1 99 ? 7.572 -13.260 2.981 1.00 93.75 99 TYR A O 1
ATOM 787 N N . LYS A 1 100 ? 8.133 -15.199 3.970 1.00 92.56 100 LYS A N 1
ATOM 788 C CA . LYS A 1 100 ? 9.575 -14.919 4.047 1.00 92.56 100 LYS A CA 1
ATOM 789 C C . LYS A 1 100 ? 10.424 -16.145 3.664 1.00 92.56 100 LYS A C 1
ATOM 791 O O . LYS A 1 100 ? 11.120 -16.683 4.522 1.00 92.56 100 LYS A O 1
ATOM 796 N N . PRO A 1 101 ? 10.402 -16.589 2.394 1.00 89.25 101 PRO A N 1
ATOM 797 C CA . PRO A 1 101 ? 11.031 -17.848 1.976 1.00 89.25 101 PRO A CA 1
ATOM 798 C C . PRO A 1 101 ? 12.558 -17.869 2.155 1.00 89.25 101 PRO A C 1
ATOM 800 O O . PRO A 1 101 ? 13.113 -18.885 2.548 1.00 89.25 101 PRO A O 1
ATOM 803 N N . ALA A 1 102 ? 13.239 -16.741 1.915 1.00 85.81 102 ALA A N 1
ATOM 804 C CA . ALA A 1 102 ? 14.706 -16.644 1.948 1.00 85.81 102 ALA A CA 1
ATOM 805 C C . ALA A 1 102 ? 15.246 -15.690 3.033 1.00 85.81 102 ALA A C 1
ATOM 807 O O . ALA A 1 102 ? 16.405 -15.288 2.995 1.00 85.81 102 ALA A O 1
ATOM 808 N N . GLY A 1 103 ? 14.409 -15.230 3.969 1.00 82.75 103 GLY A N 1
ATOM 809 C CA . GLY A 1 103 ? 14.861 -14.389 5.088 1.00 82.75 103 GLY A CA 1
ATOM 810 C C . GLY A 1 103 ? 15.270 -12.939 4.752 1.00 82.75 103 GLY A C 1
ATOM 811 O O . GLY A 1 103 ? 15.298 -12.109 5.661 1.00 82.75 103 GLY A O 1
ATOM 812 N N . LYS A 1 104 ? 15.539 -12.598 3.487 1.00 88.56 104 LYS A N 1
ATOM 813 C CA . LYS A 1 104 ? 15.910 -11.233 3.064 1.00 88.56 104 LYS A CA 1
ATOM 814 C C . LYS A 1 104 ? 14.720 -10.403 2.587 1.00 88.56 104 LYS A C 1
ATOM 816 O O . LYS A 1 104 ? 14.626 -9.231 2.929 1.00 88.56 104 LYS A O 1
ATOM 821 N N . MET A 1 105 ? 13.824 -11.011 1.812 1.00 91.06 105 MET A N 1
ATOM 822 C CA . MET A 1 105 ? 12.659 -10.339 1.236 1.00 91.06 105 MET A CA 1
ATOM 823 C C . MET A 1 105 ? 11.374 -10.797 1.921 1.00 91.06 105 MET A C 1
ATOM 825 O O . MET A 1 105 ? 11.258 -11.959 2.319 1.00 91.06 105 MET A O 1
ATOM 829 N N . ILE A 1 106 ? 10.432 -9.868 2.053 1.00 93.44 106 ILE A N 1
ATOM 830 C CA . ILE A 1 106 ? 9.096 -10.107 2.593 1.00 93.44 106 ILE A CA 1
ATOM 831 C C . ILE A 1 106 ? 8.095 -9.928 1.455 1.00 93.44 106 ILE A C 1
ATOM 833 O O . ILE A 1 106 ? 8.139 -8.921 0.743 1.00 93.44 106 ILE A O 1
ATOM 837 N N . TYR A 1 107 ? 7.203 -10.904 1.327 1.00 94.56 107 TYR A N 1
ATOM 838 C CA . TYR A 1 107 ? 6.098 -10.901 0.379 1.00 94.56 107 TYR A CA 1
ATOM 839 C C . TYR A 1 107 ? 4.772 -10.898 1.133 1.00 94.56 107 TYR A C 1
ATOM 841 O O . TYR A 1 107 ? 4.651 -11.513 2.191 1.00 94.56 107 TYR A O 1
ATOM 849 N N . ILE A 1 108 ? 3.786 -10.199 0.595 1.00 94.88 108 ILE A N 1
ATOM 850 C CA . ILE A 1 108 ? 2.447 -10.057 1.157 1.00 94.88 108 ILE A CA 1
ATOM 851 C C . ILE A 1 108 ? 1.470 -10.453 0.059 1.00 94.88 108 ILE A C 1
ATOM 853 O O . ILE A 1 108 ? 1.558 -9.951 -1.060 1.00 94.88 108 ILE A O 1
ATOM 857 N N . HIS A 1 109 ? 0.551 -11.360 0.366 1.00 95.25 109 HIS A N 1
ATOM 858 C CA . HIS A 1 109 ? -0.481 -11.736 -0.587 1.00 95.25 109 HIS A CA 1
ATOM 859 C C . HIS A 1 109 ? -1.508 -10.603 -0.702 1.00 95.25 109 HIS A C 1
ATOM 861 O O . HIS A 1 109 ? -1.945 -10.045 0.309 1.00 95.25 109 HIS A O 1
ATOM 867 N N . ARG A 1 110 ? -1.914 -10.257 -1.927 1.00 93.69 110 ARG A N 1
ATOM 868 C CA . ARG A 1 110 ? -2.854 -9.154 -2.179 1.00 93.69 110 ARG A CA 1
ATOM 869 C C . ARG A 1 110 ? -4.171 -9.337 -1.426 1.00 93.69 110 ARG A C 1
ATOM 871 O O . ARG A 1 110 ? -4.673 -8.384 -0.834 1.00 93.69 110 ARG A O 1
ATOM 878 N N . GLN A 1 111 ? -4.705 -10.558 -1.405 1.00 93.12 111 GLN A N 1
ATOM 879 C CA . GLN A 1 111 ? -5.959 -10.845 -0.706 1.00 93.12 111 GLN A CA 1
ATOM 880 C C . GLN A 1 111 ? -5.840 -10.608 0.805 1.00 93.12 111 GLN A C 1
ATOM 882 O O . GLN A 1 111 ? -6.731 -10.004 1.394 1.00 93.12 111 GLN A O 1
ATOM 887 N N . ASP A 1 112 ? -4.708 -10.977 1.413 1.00 93.44 112 ASP A N 1
ATOM 888 C CA . ASP A 1 112 ? -4.470 -10.774 2.848 1.00 93.44 112 ASP A CA 1
ATOM 889 C C . ASP A 1 112 ? -4.426 -9.278 3.191 1.00 93.44 112 ASP A C 1
ATOM 891 O O . ASP A 1 112 ? -4.910 -8.851 4.241 1.00 93.44 112 ASP A O 1
ATOM 895 N N . LEU A 1 113 ? -3.878 -8.465 2.281 1.00 92.81 113 LEU A N 1
ATOM 896 C CA . LEU A 1 113 ? -3.841 -7.010 2.408 1.00 92.81 113 LEU A CA 1
ATOM 897 C C . LEU A 1 113 ? -5.250 -6.403 2.334 1.00 92.81 113 LEU A C 1
ATOM 899 O O . LEU A 1 113 ? -5.611 -5.567 3.162 1.00 92.81 113 LEU A O 1
ATOM 903 N N . VAL A 1 114 ? -6.068 -6.858 1.381 1.00 92.94 114 VAL A N 1
ATOM 904 C CA . VAL A 1 114 ? -7.473 -6.442 1.236 1.00 92.94 114 VAL A CA 1
ATOM 905 C C . VAL A 1 114 ? -8.296 -6.837 2.460 1.00 92.94 114 VAL A C 1
ATOM 907 O O . VAL A 1 114 ? -9.067 -6.028 2.983 1.00 92.94 114 VAL A O 1
ATOM 910 N N . ASP A 1 115 ? -8.129 -8.061 2.947 1.00 93.50 115 ASP A N 1
ATOM 911 C CA . ASP A 1 115 ? -8.867 -8.562 4.103 1.00 93.50 115 ASP A CA 1
ATOM 912 C C . ASP A 1 115 ? -8.443 -7.851 5.392 1.00 93.50 115 ASP A C 1
ATOM 914 O O . ASP A 1 115 ? -9.280 -7.562 6.252 1.00 93.50 115 ASP A O 1
ATOM 918 N N . TRP A 1 116 ? -7.171 -7.460 5.496 1.00 92.56 116 TRP A N 1
ATOM 919 C CA . TRP A 1 116 ? -6.706 -6.591 6.570 1.00 92.56 116 TRP A CA 1
ATOM 920 C C . TRP A 1 116 ? -7.387 -5.217 6.540 1.00 92.56 116 TRP A C 1
ATOM 922 O O . TRP A 1 116 ? -7.869 -4.771 7.579 1.00 92.56 116 TRP A O 1
ATOM 932 N N . ILE A 1 117 ? -7.521 -4.575 5.372 1.00 91.94 117 ILE A N 1
ATOM 933 C CA . ILE A 1 117 ? -8.246 -3.293 5.244 1.00 91.94 117 ILE A CA 1
ATOM 934 C C . ILE A 1 117 ? -9.701 -3.456 5.703 1.00 91.94 117 ILE A C 1
ATOM 936 O O . ILE A 1 117 ? -10.202 -2.665 6.505 1.00 91.94 117 ILE A O 1
ATOM 940 N N . LYS A 1 118 ? -10.373 -4.521 5.249 1.00 92.00 118 LYS A N 1
ATOM 941 C CA . LYS A 1 118 ? -11.770 -4.814 5.611 1.00 92.00 118 LYS A CA 1
ATOM 942 C C . LYS A 1 118 ? -11.968 -5.055 7.108 1.00 92.00 118 LYS A C 1
ATOM 944 O O . LYS A 1 118 ? -13.067 -4.836 7.612 1.00 92.00 118 LYS A O 1
ATOM 949 N N . LYS A 1 119 ? -10.932 -5.498 7.825 1.00 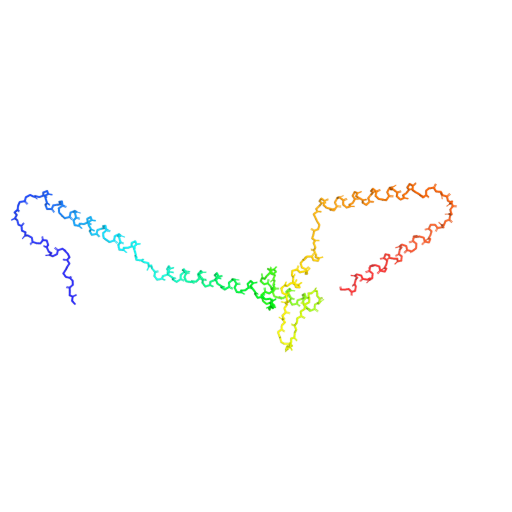90.25 119 LYS A N 1
ATOM 950 C CA . LYS A 1 119 ? -10.984 -5.774 9.268 1.00 90.25 119 LYS A CA 1
ATOM 951 C C . LYS A 1 119 ? -11.091 -4.514 10.129 1.00 90.25 119 LYS A C 1
ATOM 953 O O . LYS A 1 119 ? -11.597 -4.603 11.247 1.00 90.25 119 LYS A O 1
ATOM 958 N N . TYR A 1 120 ? -10.648 -3.358 9.634 1.00 87.62 120 TYR A N 1
ATOM 959 C CA . TYR A 1 120 ? -10.648 -2.097 10.384 1.00 87.62 120 TYR A CA 1
ATOM 960 C C . TYR A 1 120 ? -11.600 -1.055 9.773 1.00 87.62 120 TYR A C 1
ATOM 962 O O . TYR A 1 120 ? -11.159 0.030 9.390 1.00 87.62 120 TYR A O 1
ATOM 970 N N . PRO A 1 121 ? -12.915 -1.337 9.685 1.00 88.56 121 PRO A N 1
ATOM 971 C CA . PRO A 1 121 ? -13.863 -0.355 9.190 1.00 88.56 121 PRO A CA 1
ATOM 972 C C . PRO A 1 121 ? -14.014 0.785 10.202 1.00 88.56 121 PRO A C 1
ATOM 974 O O . PRO A 1 121 ? -14.228 0.560 11.397 1.00 88.56 121 PRO A O 1
ATOM 977 N N . TYR A 1 122 ? -13.970 2.023 9.717 1.00 89.38 122 TYR A N 1
ATOM 978 C CA . TYR A 1 122 ? -14.413 3.175 10.493 1.00 89.38 122 TYR A CA 1
ATOM 979 C C . TYR A 1 122 ? -15.925 3.334 10.333 1.00 89.38 122 TYR A C 1
ATOM 981 O O . TYR A 1 122 ? -16.418 3.597 9.237 1.00 89.38 122 TYR A O 1
ATOM 989 N N . LYS A 1 123 ? -16.668 3.159 11.431 1.00 88.94 123 LYS A N 1
ATOM 990 C CA . LYS A 1 123 ? -18.123 3.357 11.443 1.00 88.94 123 LYS A CA 1
ATOM 991 C C . LYS A 1 123 ? -18.453 4.827 11.185 1.00 88.94 123 LYS A C 1
ATOM 993 O O . LYS A 1 123 ? -17.805 5.721 11.734 1.00 88.94 123 LYS A O 1
ATOM 998 N N . SER A 1 124 ? -19.487 5.081 10.385 1.00 92.94 124 SER A N 1
ATOM 999 C CA . SER A 1 124 ? -19.997 6.441 10.196 1.00 92.94 124 SER A CA 1
ATOM 1000 C C . SER A 1 124 ? -20.691 6.945 11.468 1.00 92.94 124 SER A C 1
ATOM 1002 O O . SER A 1 124 ? -21.145 6.155 12.297 1.00 92.94 124 SER A O 1
ATOM 1004 N N . LYS A 1 125 ? -20.830 8.270 11.617 1.00 93.12 125 LYS A N 1
ATOM 1005 C CA . LYS A 1 125 ? -21.564 8.864 12.752 1.00 93.12 125 LYS A CA 1
ATOM 1006 C C . LYS A 1 125 ? -22.986 8.303 12.870 1.00 93.12 125 LYS A C 1
ATOM 1008 O O . LYS A 1 125 ? -23.390 7.899 13.951 1.00 93.12 125 LYS A O 1
ATOM 1013 N N . GLN A 1 126 ? -23.685 8.171 11.742 1.00 92.38 126 GLN A N 1
ATOM 1014 C CA . GLN A 1 126 ? -25.030 7.592 11.683 1.00 92.38 126 GLN A CA 1
ATOM 1015 C C . GLN A 1 126 ? -25.063 6.137 12.164 1.00 92.38 126 GLN A C 1
ATOM 1017 O O . GLN A 1 126 ? -25.966 5.757 12.900 1.00 92.38 126 GLN A O 1
ATOM 1022 N N . GLN A 1 127 ? -24.074 5.319 11.783 1.00 89.88 127 GLN A N 1
ATOM 1023 C CA . GLN A 1 127 ? -23.980 3.934 12.256 1.00 89.88 127 GLN A CA 1
ATOM 1024 C C . GLN A 1 127 ? -23.741 3.869 13.767 1.00 89.88 127 GLN A C 1
ATOM 1026 O O . GLN A 1 127 ? -24.342 3.037 14.441 1.00 89.88 127 GLN A O 1
ATOM 1031 N N . ILE A 1 128 ? -22.902 4.760 14.301 1.00 93.38 128 ILE A N 1
ATOM 1032 C CA . ILE A 1 128 ? -22.639 4.861 15.743 1.00 93.38 128 ILE A CA 1
ATOM 1033 C C . ILE A 1 128 ? -23.911 5.287 16.495 1.00 93.38 128 ILE A C 1
ATOM 1035 O O . ILE A 1 128 ? -24.258 4.679 17.505 1.00 93.38 128 ILE A O 1
ATOM 1039 N N . GLU A 1 129 ? -24.637 6.292 15.999 1.00 93.62 129 GLU A N 1
ATOM 1040 C CA . GLU A 1 129 ? -25.906 6.761 16.579 1.00 93.62 129 GLU A CA 1
ATOM 1041 C C . GLU A 1 129 ? -27.001 5.684 16.519 1.00 93.62 129 GLU A C 1
ATOM 1043 O O . GLU A 1 129 ? -27.706 5.445 17.503 1.00 93.62 129 GLU A O 1
ATOM 1048 N N . ALA A 1 130 ? -27.117 4.974 15.395 1.00 91.38 130 ALA A N 1
ATOM 1049 C CA . ALA A 1 130 ? -28.043 3.855 15.236 1.00 91.38 130 ALA A CA 1
ATOM 1050 C C . ALA A 1 130 ? -27.723 2.704 16.208 1.00 91.38 130 ALA A C 1
ATOM 1052 O O . ALA A 1 130 ? -28.617 2.127 16.825 1.00 91.38 130 ALA A O 1
ATOM 1053 N N . GLU A 1 131 ? -26.445 2.390 16.408 1.00 90.94 131 GLU A N 1
ATOM 1054 C CA . GLU A 1 131 ? -26.023 1.362 17.359 1.00 90.94 131 GLU A CA 1
ATOM 1055 C C . GLU A 1 131 ? -26.265 1.798 18.814 1.00 90.94 131 GLU A C 1
ATOM 1057 O O . GLU A 1 131 ? -26.736 1.002 19.630 1.00 90.94 131 GLU A O 1
ATOM 1062 N N . ALA A 1 132 ? -26.036 3.076 19.134 1.00 91.06 132 ALA A N 1
ATOM 1063 C CA . ALA A 1 132 ? -26.328 3.647 20.447 1.00 91.06 132 ALA A CA 1
ATOM 1064 C C . ALA A 1 132 ? -27.833 3.634 20.762 1.00 91.06 132 ALA A C 1
ATOM 1066 O O . ALA A 1 132 ? -28.238 3.231 21.856 1.00 91.06 132 ALA A O 1
ATOM 1067 N N . THR A 1 133 ? -28.679 4.020 19.802 1.00 91.25 133 THR A N 1
ATOM 1068 C CA . THR A 1 133 ? -30.142 3.963 19.954 1.00 91.25 133 THR A CA 1
ATOM 1069 C C . THR A 1 133 ? -30.626 2.522 20.117 1.00 91.25 133 THR A C 1
ATOM 1071 O O . THR A 1 133 ? -31.377 2.242 21.055 1.00 91.25 133 THR A O 1
ATOM 1074 N N . ALA A 1 134 ? -30.126 1.585 1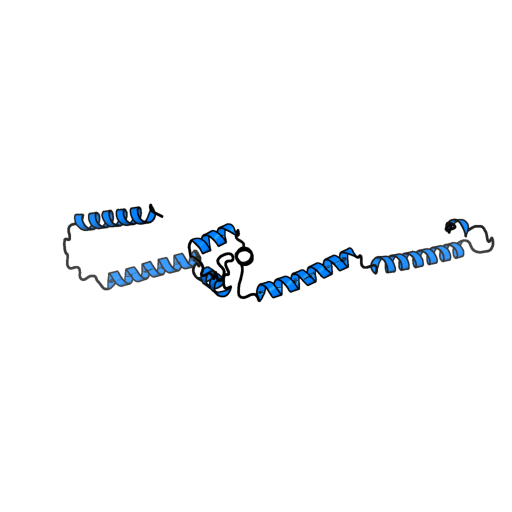9.304 1.00 91.12 134 ALA A N 1
ATOM 1075 C CA . ALA A 1 134 ? -30.426 0.159 19.435 1.00 91.12 134 ALA A CA 1
ATOM 1076 C C . ALA A 1 134 ? -30.004 -0.405 20.804 1.00 91.12 134 ALA A C 1
ATOM 1078 O O . ALA A 1 134 ? -30.741 -1.187 21.413 1.00 91.12 134 ALA A O 1
ATOM 1079 N N . PHE A 1 135 ? -28.847 0.011 21.326 1.00 92.38 135 PHE A N 1
ATOM 1080 C CA . PHE A 1 135 ? -28.376 -0.378 22.654 1.00 92.38 135 PHE A CA 1
ATOM 10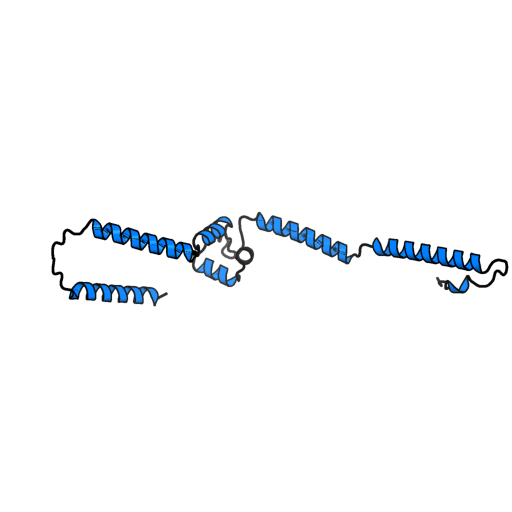81 C C . PHE A 1 135 ? -29.289 0.153 23.772 1.00 92.38 135 PHE A C 1
ATOM 1083 O O . PHE A 1 135 ? -29.701 -0.614 24.648 1.00 92.38 135 PHE A O 1
ATOM 1090 N N . CYS A 1 136 ? -29.671 1.434 23.721 1.00 90.62 136 CYS A N 1
ATOM 1091 C CA . CYS A 1 136 ? -30.611 2.041 24.670 1.00 90.62 136 CYS A CA 1
ATOM 1092 C C . CYS A 1 136 ? -31.977 1.339 24.662 1.00 90.62 136 CYS A C 1
ATOM 1094 O O . CYS A 1 136 ? -32.530 1.044 25.725 1.00 90.62 136 CYS A O 1
ATOM 1096 N N . MET A 1 137 ? -32.503 1.022 23.474 1.00 85.88 137 MET A N 1
ATOM 1097 C CA . MET A 1 137 ? -33.769 0.298 23.324 1.00 85.88 137 MET A CA 1
ATOM 1098 C C . MET A 1 137 ? -33.689 -1.120 23.907 1.00 85.88 137 MET A C 1
ATOM 1100 O O . MET A 1 137 ? -34.576 -1.521 24.662 1.00 85.88 137 MET A O 1
ATOM 1104 N N . ARG A 1 138 ? -32.600 -1.854 23.639 1.00 85.06 138 ARG A N 1
ATOM 1105 C CA . ARG A 1 138 ? -32.382 -3.214 24.165 1.00 85.06 138 ARG A CA 1
ATOM 1106 C C . ARG A 1 138 ? -32.271 -3.231 25.692 1.00 85.06 138 ARG A C 1
ATOM 1108 O O . ARG A 1 138 ? -32.855 -4.095 26.344 1.00 85.06 138 ARG A O 1
ATOM 1115 N N . ARG A 1 139 ? -31.583 -2.246 26.280 1.00 80.38 139 ARG A N 1
ATOM 1116 C CA . ARG A 1 139 ? -31.459 -2.109 27.741 1.00 80.38 139 ARG A CA 1
ATOM 1117 C C . ARG A 1 139 ? -32.812 -1.849 28.416 1.00 80.38 139 ARG A C 1
ATOM 1119 O O . ARG A 1 139 ? -33.074 -2.415 29.473 1.00 80.38 139 ARG A O 1
ATOM 1126 N N . LYS A 1 140 ? -33.682 -1.047 27.791 1.00 70.25 140 LYS A N 1
ATOM 1127 C CA . LYS A 1 140 ? -35.032 -0.736 28.299 1.00 70.25 140 LYS A CA 1
ATOM 1128 C C . LYS A 1 140 ? -35.971 -1.952 28.280 1.00 70.25 140 LYS A C 1
ATOM 1130 O O . LYS A 1 140 ? -36.834 -2.078 29.141 1.00 70.25 140 LYS A O 1
ATOM 1135 N N . GLN A 1 141 ? -35.786 -2.871 27.330 1.00 63.97 141 GLN A N 1
ATOM 1136 C CA . GLN A 1 141 ? -36.543 -4.129 27.275 1.00 63.97 141 GLN A CA 1
ATOM 1137 C C . GLN A 1 141 ? -36.112 -5.106 28.379 1.00 63.97 141 GLN A C 1
ATOM 1139 O O . GLN A 1 141 ? -36.961 -5.722 29.014 1.00 63.97 141 GLN A O 1
ATOM 1144 N N . GLN A 1 142 ? -34.811 -5.196 28.676 1.00 59.28 142 GLN A N 1
ATOM 1145 C CA . GLN A 1 142 ? -34.290 -6.065 29.742 1.00 59.28 142 GLN A CA 1
ATOM 1146 C C . GLN A 1 142 ? -34.673 -5.587 31.152 1.00 59.28 142 GLN A C 1
ATOM 1148 O O . GLN A 1 142 ? -34.931 -6.416 32.020 1.00 59.28 142 GLN A O 1
ATOM 1153 N N . SER A 1 143 ? -34.778 -4.271 31.386 1.00 58.50 143 SER A N 1
ATOM 1154 C CA . SER A 1 143 ? -35.263 -3.741 32.671 1.00 58.50 143 SER A CA 1
ATOM 1155 C C . SER A 1 143 ? -36.743 -4.031 32.934 1.00 58.50 143 SER A C 1
ATOM 1157 O O . SER A 1 143 ? -37.142 -4.102 34.089 1.00 58.50 143 SER A O 1
ATOM 1159 N N . ASN A 1 144 ? -37.548 -4.228 31.885 1.00 56.78 144 ASN A N 1
ATOM 1160 C CA . ASN A 1 144 ? -38.980 -4.506 32.021 1.00 56.78 144 ASN A CA 1
ATOM 1161 C C . ASN A 1 144 ? -39.294 -5.991 32.279 1.00 56.78 144 ASN A C 1
ATOM 1163 O O . ASN A 1 144 ? -40.390 -6.300 32.729 1.00 56.78 144 ASN A O 1
ATOM 1167 N N . VAL A 1 145 ? -38.350 -6.906 32.023 1.00 57.22 145 VAL A N 1
ATOM 1168 C CA . VAL A 1 145 ? -38.537 -8.361 32.214 1.00 57.22 145 VAL A CA 1
ATOM 1169 C C . VAL A 1 145 ? -38.090 -8.828 33.615 1.00 57.22 145 VAL A C 1
ATOM 1171 O O . VAL A 1 145 ? -38.356 -9.959 34.001 1.00 57.22 145 VAL A O 1
ATOM 1174 N N . GLY A 1 146 ? -37.451 -7.962 34.413 1.00 52.38 146 GLY A N 1
ATOM 1175 C CA . GLY A 1 146 ? -36.808 -8.342 35.680 1.00 52.38 146 GLY A CA 1
ATOM 1176 C C . GLY A 1 146 ? -37.305 -7.660 36.958 1.00 52.38 146 GLY A C 1
ATOM 1177 O O . GLY A 1 146 ? -36.668 -7.843 37.993 1.00 52.38 146 GLY A O 1
ATOM 1178 N N . ASP A 1 147 ? -38.394 -6.883 36.950 1.00 53.47 147 ASP A N 1
ATOM 1179 C CA . ASP A 1 147 ? -38.843 -6.167 38.161 1.00 53.47 147 ASP A CA 1
ATOM 1180 C C . ASP A 1 147 ? -39.654 -7.072 39.112 1.00 53.47 147 ASP A C 1
ATOM 1182 O O . ASP A 1 147 ? -40.780 -6.780 39.493 1.00 53.47 147 ASP A O 1
ATOM 1186 N N . THR A 1 148 ? -39.072 -8.203 39.520 1.00 57.34 148 THR A N 1
ATOM 1187 C CA . THR A 1 148 ? -39.381 -8.825 40.817 1.00 57.34 148 THR A CA 1
ATOM 1188 C C . THR A 1 148 ? -38.211 -8.507 41.742 1.00 57.34 148 THR A C 1
ATOM 1190 O O . THR A 1 148 ? -37.272 -9.288 41.888 1.00 57.34 148 THR A O 1
ATOM 1193 N N . ARG A 1 149 ? -38.201 -7.300 42.320 1.00 54.84 149 ARG A N 1
ATOM 1194 C CA . ARG A 1 149 ? -37.159 -6.893 43.274 1.00 54.84 149 ARG A CA 1
ATOM 1195 C C . ARG A 1 149 ? -37.253 -7.743 44.538 1.00 54.84 149 ARG A C 1
ATOM 1197 O O . ARG A 1 149 ? -38.022 -7.421 45.439 1.00 54.84 149 ARG A O 1
ATOM 1204 N N . ILE A 1 150 ? -36.396 -8.755 44.662 1.00 52.88 150 ILE A N 1
ATOM 1205 C CA . ILE A 1 150 ? -35.917 -9.152 45.988 1.00 52.88 150 ILE A CA 1
ATOM 1206 C C . ILE A 1 150 ? -34.939 -8.062 46.423 1.00 52.88 150 ILE A C 1
ATOM 1208 O O . ILE A 1 150 ? -33.902 -7.831 45.801 1.00 52.88 150 ILE A O 1
ATOM 1212 N N . ARG A 1 151 ? -35.327 -7.323 47.460 1.00 44.88 151 ARG A N 1
ATOM 1213 C CA . ARG A 1 151 ? -34.563 -6.219 48.036 1.00 44.88 151 ARG A CA 1
ATOM 1214 C C . ARG A 1 151 ? -33.379 -6.789 48.821 1.00 44.88 151 ARG A C 1
ATOM 1216 O O . ARG A 1 151 ? -33.447 -6.910 50.037 1.00 44.88 151 ARG A O 1
ATOM 1223 N N . THR A 1 152 ? -32.305 -7.162 48.134 1.00 56.41 152 THR A N 1
ATOM 1224 C CA . THR A 1 152 ? -31.066 -7.583 48.799 1.00 56.41 152 THR A CA 1
ATOM 1225 C C . THR A 1 152 ? -30.195 -6.357 49.042 1.00 56.41 152 THR A C 1
ATOM 1227 O O . THR A 1 152 ? -29.705 -5.731 48.103 1.00 56.41 152 THR A O 1
ATOM 1230 N N . THR A 1 153 ? -30.005 -5.994 50.309 1.00 57.69 153 THR A N 1
ATOM 1231 C CA . THR A 1 153 ? -29.058 -4.960 50.743 1.00 57.69 153 THR A CA 1
ATOM 1232 C C . THR A 1 153 ? -27.634 -5.503 50.629 1.00 57.69 153 THR A C 1
ATOM 1234 O O . THR A 1 153 ? -27.044 -5.938 51.616 1.00 57.69 153 THR A O 1
ATOM 1237 N N . VAL A 1 154 ? -27.087 -5.542 49.415 1.00 58.34 154 VAL A N 1
ATOM 1238 C CA . VAL A 1 154 ? -25.654 -5.792 49.230 1.00 58.34 154 VAL A CA 1
ATOM 1239 C C . VAL A 1 154 ? -24.939 -4.470 49.479 1.00 58.34 154 VAL A C 1
ATOM 1241 O O . VAL A 1 154 ? -25.216 -3.473 48.818 1.00 58.34 154 VAL A O 1
ATOM 1244 N N . VAL A 1 155 ? -24.081 -4.462 50.492 1.00 58.72 155 VAL A N 1
ATOM 1245 C CA . VAL A 1 155 ? -23.381 -3.287 51.011 1.00 58.72 155 VAL A CA 1
ATOM 1246 C C . VAL A 1 155 ? -22.604 -2.596 49.878 1.00 58.72 155 VAL A C 1
ATOM 1248 O O . VAL A 1 155 ? -21.734 -3.196 49.248 1.00 58.72 155 VAL A O 1
ATOM 1251 N N . ASP A 1 156 ? -22.914 -1.321 49.616 1.00 55.97 156 ASP A N 1
ATOM 1252 C CA . ASP A 1 156 ? -22.351 -0.497 48.526 1.00 55.97 156 ASP A CA 1
ATOM 1253 C C . ASP A 1 156 ? -20.807 -0.410 48.520 1.00 55.97 156 ASP A C 1
ATOM 1255 O O . ASP A 1 156 ? -20.191 -0.037 47.513 1.00 55.97 156 ASP A O 1
ATOM 1259 N N . SER A 1 157 ? -20.151 -0.777 49.626 1.00 60.06 157 SER A N 1
ATOM 1260 C CA . SER A 1 157 ? -18.692 -0.809 49.755 1.00 60.06 157 SER A CA 1
ATOM 1261 C C . SER A 1 157 ? -18.026 -1.790 48.785 1.00 60.06 157 SER A C 1
ATOM 1263 O O . SER A 1 157 ? -16.990 -1.459 48.202 1.00 60.06 157 SER A O 1
ATOM 1265 N N . ASP A 1 158 ? -18.631 -2.957 48.547 1.00 63.97 158 ASP A N 1
ATOM 1266 C CA . ASP A 1 158 ? -18.004 -4.027 47.759 1.00 63.97 158 ASP A CA 1
ATOM 1267 C C . ASP A 1 158 ? -18.072 -3.762 46.255 1.00 63.97 158 ASP A C 1
ATOM 1269 O O . ASP A 1 158 ? -17.123 -4.037 45.515 1.00 63.97 158 ASP A O 1
ATOM 1273 N N . VAL A 1 159 ? -19.164 -3.163 45.773 1.00 65.81 159 VAL A N 1
ATOM 1274 C CA . VAL A 1 159 ? -19.297 -2.778 44.359 1.00 65.81 159 VAL A CA 1
ATOM 1275 C C . VAL A 1 159 ? -18.299 -1.673 44.015 1.00 65.81 159 VAL A C 1
ATOM 1277 O O . VAL A 1 159 ? -17.631 -1.736 42.979 1.00 65.81 159 VAL A O 1
ATOM 1280 N N . LYS A 1 160 ? -18.138 -0.689 44.906 1.00 68.06 160 LYS A N 1
ATOM 1281 C CA . LYS A 1 160 ? -17.190 0.414 44.720 1.00 68.06 160 LYS A CA 1
ATOM 1282 C C . LYS A 1 160 ? -15.737 -0.066 44.765 1.00 68.06 160 LYS A C 1
ATOM 1284 O O . LYS A 1 160 ? -14.944 0.365 43.926 1.00 68.06 160 LYS A O 1
ATOM 1289 N N . SER A 1 161 ? -15.402 -0.985 45.676 1.00 74.69 161 SER A N 1
ATOM 1290 C CA . SER A 1 161 ? -14.071 -1.608 45.742 1.00 74.69 161 SER A CA 1
ATOM 1291 C C . SER A 1 161 ? -13.743 -2.405 44.482 1.00 74.69 161 SER A C 1
ATOM 1293 O O . SER A 1 161 ? -12.702 -2.156 43.874 1.00 74.69 161 SER A O 1
ATOM 1295 N N . ARG A 1 162 ? -14.650 -3.271 44.007 1.00 77.31 162 ARG A N 1
ATOM 1296 C CA . ARG A 1 162 ? -14.429 -4.044 42.769 1.00 77.31 162 ARG A CA 1
ATOM 1297 C C . ARG A 1 162 ? -14.272 -3.151 41.539 1.00 77.31 162 ARG A C 1
ATOM 1299 O O . ARG A 1 162 ? -13.360 -3.364 40.746 1.00 77.31 162 ARG A O 1
ATOM 1306 N N . ASN A 1 163 ? -15.101 -2.113 41.404 1.00 73.44 163 ASN A N 1
ATOM 1307 C CA . ASN A 1 163 ? -15.002 -1.172 40.283 1.00 73.44 163 ASN A CA 1
ATOM 1308 C C . ASN A 1 163 ? -13.687 -0.376 40.311 1.00 73.44 163 ASN A C 1
ATOM 1310 O O . ASN A 1 163 ? -13.083 -0.138 39.264 1.00 73.44 163 ASN A O 1
ATOM 1314 N N . LYS A 1 164 ? -13.209 0.004 41.504 1.00 80.12 164 LYS A N 1
ATOM 1315 C CA . LYS A 1 164 ? -11.911 0.670 41.687 1.00 80.12 164 LYS A CA 1
ATOM 1316 C C . LYS A 1 164 ? -10.742 -0.249 41.314 1.00 80.12 164 LYS A C 1
ATOM 1318 O O . LYS A 1 164 ? -9.773 0.212 40.715 1.00 80.12 164 LYS A O 1
ATOM 1323 N N . GLN A 1 165 ? -10.845 -1.532 41.647 1.00 82.44 165 GLN A N 1
ATOM 1324 C CA . GLN A 1 165 ? -9.821 -2.541 41.378 1.00 82.44 165 GLN A CA 1
ATOM 1325 C C . GLN A 1 165 ? -9.729 -2.866 39.880 1.00 82.44 165 GLN A C 1
ATOM 1327 O O . GLN A 1 165 ? -8.644 -2.803 39.306 1.00 82.44 165 GLN A O 1
ATOM 1332 N N . LEU A 1 166 ? -10.875 -3.046 39.216 1.00 85.81 166 LEU A N 1
ATOM 1333 C CA . LEU A 1 166 ? -10.956 -3.240 37.765 1.00 85.81 166 LEU A CA 1
ATOM 1334 C C . LEU A 1 166 ? -10.386 -2.034 36.992 1.00 85.81 166 LEU A C 1
ATOM 1336 O O . LEU A 1 166 ? -9.676 -2.188 36.000 1.00 85.81 16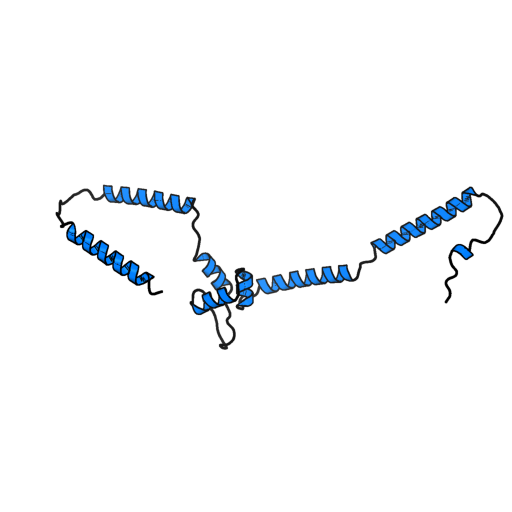6 LEU A O 1
ATOM 1340 N N . ALA A 1 167 ? -10.654 -0.812 37.468 1.00 80.88 167 ALA A N 1
ATOM 1341 C CA . ALA A 1 167 ? -10.104 0.405 36.874 1.00 80.88 167 ALA A CA 1
ATOM 1342 C C . ALA A 1 167 ? -8.571 0.492 37.006 1.00 80.88 167 ALA A C 1
ATOM 1344 O O . ALA A 1 167 ? -7.914 1.015 36.103 1.00 80.88 167 ALA A O 1
ATOM 1345 N N . MET A 1 168 ? -7.994 -0.024 38.100 1.00 85.56 168 MET A N 1
ATOM 1346 C CA . MET A 1 168 ? -6.539 -0.123 38.269 1.00 85.56 168 MET A CA 1
ATOM 1347 C C . MET A 1 168 ? -5.920 -1.150 37.315 1.00 85.56 168 MET A C 1
ATOM 1349 O O . MET A 1 168 ? -4.946 -0.818 36.642 1.00 85.56 168 MET A O 1
ATOM 1353 N N . GLU A 1 169 ? -6.513 -2.338 37.178 1.00 86.94 169 GLU A N 1
ATOM 1354 C CA . GLU A 1 169 ? -6.030 -3.366 36.241 1.00 86.94 169 GLU A CA 1
ATOM 1355 C C . GLU A 1 169 ? -6.060 -2.891 34.788 1.00 86.94 169 GLU A C 1
ATOM 1357 O O . GLU A 1 169 ? -5.098 -3.083 34.042 1.00 86.94 169 GLU A O 1
ATOM 1362 N N . ILE A 1 170 ? -7.144 -2.221 34.385 1.00 80.50 170 ILE A N 1
ATOM 1363 C CA . ILE A 1 170 ? -7.260 -1.645 33.044 1.00 80.50 170 ILE A CA 1
ATOM 1364 C C . ILE A 1 170 ? -6.135 -0.628 32.818 1.00 80.50 170 ILE A C 1
ATOM 1366 O O . ILE A 1 170 ? -5.436 -0.714 31.812 1.00 80.50 170 ILE A O 1
ATOM 1370 N N . ARG A 1 171 ? -5.894 0.294 33.761 1.00 77.94 171 ARG A N 1
ATOM 1371 C CA . ARG A 1 171 ? -4.802 1.281 33.643 1.00 77.94 171 ARG A CA 1
ATOM 1372 C C . ARG A 1 171 ? -3.435 0.615 33.503 1.00 77.94 171 ARG A C 1
ATOM 1374 O O . A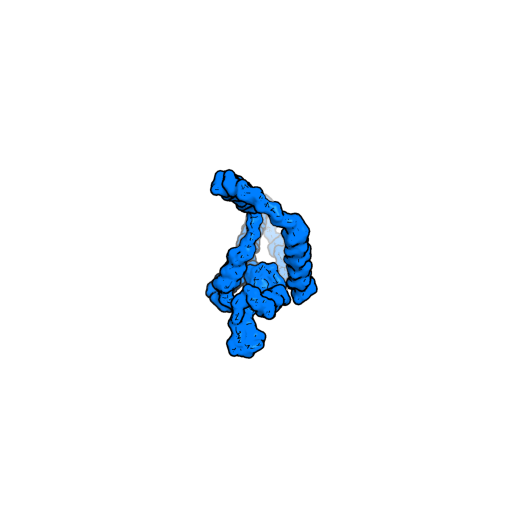RG A 1 171 ? -2.658 1.013 32.642 1.00 77.94 171 ARG A O 1
ATOM 1381 N N . GLN A 1 172 ? -3.163 -0.412 34.301 1.00 76.19 172 GLN A N 1
ATOM 1382 C CA . GLN A 1 172 ? -1.884 -1.120 34.290 1.00 76.19 172 GLN A CA 1
ATOM 1383 C C . GLN A 1 172 ? -1.664 -1.885 32.974 1.00 76.19 172 GLN A C 1
ATOM 1385 O O . GLN A 1 172 ? -0.570 -1.857 32.412 1.00 76.19 172 GLN A O 1
ATOM 1390 N N . LYS A 1 173 ? -2.727 -2.485 32.420 1.00 78.25 173 LYS A N 1
ATOM 1391 C CA . LYS A 1 173 ? -2.697 -3.229 31.151 1.00 78.25 173 LYS A CA 1
ATOM 1392 C C . LYS A 1 173 ? -2.373 -2.358 29.930 1.00 78.25 173 LYS A C 1
ATOM 1394 O O . LYS A 1 173 ? -1.798 -2.868 28.970 1.00 78.25 173 LYS A O 1
ATOM 1399 N N . TYR A 1 174 ? -2.736 -1.074 29.951 1.00 68.31 174 TYR A N 1
ATOM 1400 C CA . TYR A 1 174 ? -2.518 -0.150 28.828 1.00 68.31 174 TYR A CA 1
ATOM 1401 C C . TYR A 1 174 ? -1.299 0.777 28.992 1.00 68.31 174 TYR A C 1
ATOM 1403 O O . TYR A 1 174 ? -0.953 1.463 28.039 1.00 68.31 174 TYR A O 1
ATOM 1411 N N . GLN A 1 175 ? -0.631 0.788 30.152 1.00 55.16 175 GLN A N 1
ATOM 1412 C CA . GLN A 1 175 ? 0.602 1.564 30.395 1.00 55.16 175 GLN A CA 1
ATOM 1413 C C . GLN A 1 175 ? 1.898 0.795 30.060 1.00 55.16 175 GLN A C 1
ATOM 1415 O O . GLN A 1 175 ? 2.959 1.399 29.980 1.00 55.16 175 GLN A O 1
ATOM 1420 N N . LEU A 1 176 ? 1.824 -0.527 29.859 1.00 51.75 176 LEU A N 1
ATOM 1421 C CA . LEU A 1 176 ? 2.970 -1.415 29.590 1.00 51.75 176 LEU A CA 1
ATOM 1422 C C . LEU A 1 176 ? 3.087 -1.847 28.110 1.00 51.75 176 LEU A C 1
ATOM 1424 O O . LEU A 1 176 ? 3.676 -2.889 27.824 1.00 51.75 176 LEU A O 1
ATOM 1428 N N . ARG A 1 177 ? 2.502 -1.095 27.168 1.00 45.28 177 ARG A N 1
ATOM 1429 C CA . ARG A 1 177 ? 2.599 -1.362 25.721 1.00 45.28 177 ARG A CA 1
ATOM 1430 C C . ARG A 1 177 ? 3.335 -0.269 24.971 1.00 45.28 177 ARG A C 1
ATOM 1432 O O . ARG A 1 177 ? 3.118 0.911 25.313 1.00 45.28 177 ARG A O 1
#

Foldseek 3Di:
DDPDPPVVVPPDDDDDDPPVVVVVVVVVVVVVVVVVCVCVVPPDDPVNVVVVVVVVVVVVVVVVLVPDQKDWLVSLCVVVVHDSVVSVVCVVVVLFDWDDPPVPTIIHGPVSSVVSVVVDDDDDPVRVVVVVVVVVVVVVVVVVVDPPDPPDPDDPVVVVVVVVVVVVVVVVVVVVD

Sequence (177 aa):
MEYTSVSDILVNREGNNRSEGVTLANDIQNILSHFWNSISCNFVLKSDVEALVQDAVNVIKNKIEDEKEMLTISEAAEYLQISKGSVYKMTSSRQIPFYKPAGKMIYIHRQDLVDWIKKYPYKSKQQIEAEATAFCMRRKQQSNVGDTRIRTTVVDSDVKSRNKQLAMEIRQKYQLR

InterPro domains:
  IPR009061 Putative DNA-binding domain superfamily [SSF46955] (70-123)
  IPR010093 SinI-like, DNA-binding domain [TIGR01764] (71-119)
  IPR038148 Transposon Tn1545/Tn916, excisionase [G3DSA:3.90.105.50] (70-113)
  IPR041657 Helix-turn-helix domain, group 17 [PF12728] (70-119)

Radius of gyration: 40.86 Å; Cα contacts (8 Å, |Δi|>4): 60; chains: 1; bounding box: 66×62×122 Å

Secondary structure (DSSP, 8-state):
-----GGGGGS----S-HHHHHHHHHHHHHHHHHHHHHHHHH---HHHHHHHHHHHHHHHHHHHHHH-SEEEHHHHHHHHTS-HHHHHHHHHTT-S--B-TTSS--EEEHHHHHHHHHHS----HHHHHHHHHHHHHHHHHHHHS----------HHHHHHHHHHHHHHHHHHHH--

Organism: NCBI:txid997876